Protein AF-A0A9D9UYF3-F1 (afdb_monomer)

Mean predicted aligned error: 7.92 Å

Structure (mmCIF, N/CA/C/O backbone):
data_AF-A0A9D9UYF3-F1
#
_entry.id   AF-A0A9D9UYF3-F1
#
loop_
_atom_site.group_PDB
_atom_site.id
_atom_site.type_symbol
_atom_site.label_atom_id
_atom_site.label_alt_id
_atom_site.label_comp_id
_atom_site.label_asym_id
_atom_site.label_entity_id
_atom_site.label_seq_id
_atom_site.pdbx_PDB_ins_code
_atom_site.Cartn_x
_atom_site.Cartn_y
_atom_site.Cartn_z
_atom_site.occupancy
_atom_site.B_iso_or_equiv
_atom_site.auth_seq_id
_atom_site.auth_comp_id
_atom_site.auth_asym_id
_atom_site.auth_atom_id
_atom_site.pdbx_PDB_model_num
ATOM 1 N N . MET A 1 1 ? 65.813 22.526 27.711 1.00 56.47 1 MET A N 1
ATOM 2 C CA . MET A 1 1 ? 64.380 22.127 27.656 1.00 56.47 1 MET A CA 1
ATOM 3 C C . MET A 1 1 ? 63.517 22.863 26.615 1.00 56.47 1 MET A C 1
ATOM 5 O O . MET A 1 1 ? 62.414 22.393 26.365 1.00 56.47 1 MET A O 1
ATOM 9 N N . LYS A 1 2 ? 63.973 23.942 25.949 1.00 53.22 2 LYS A N 1
ATOM 10 C CA . LYS A 1 2 ? 63.163 24.664 24.937 1.00 53.22 2 LYS A CA 1
ATOM 11 C C . LYS A 1 2 ? 63.004 23.948 23.576 1.00 53.22 2 LYS A C 1
ATOM 13 O O . LYS A 1 2 ? 61.992 24.153 22.925 1.00 53.22 2 LYS A O 1
ATOM 18 N N . ASN A 1 3 ? 63.906 23.036 23.191 1.00 55.75 3 ASN A N 1
ATOM 19 C CA . ASN A 1 3 ? 63.831 22.352 21.884 1.00 55.75 3 ASN A CA 1
ATOM 20 C C . ASN A 1 3 ? 62.817 21.198 21.789 1.00 55.75 3 ASN A C 1
ATOM 22 O O . ASN A 1 3 ? 62.358 20.891 20.694 1.00 55.75 3 ASN A O 1
ATOM 26 N N . LYS A 1 4 ? 62.410 20.571 22.904 1.00 62.31 4 LYS A N 1
ATOM 27 C CA . LYS A 1 4 ? 61.461 19.439 22.852 1.00 62.31 4 LYS A CA 1
ATOM 28 C C . LYS A 1 4 ? 60.025 19.875 22.528 1.00 62.31 4 LYS A C 1
ATOM 30 O O . LYS A 1 4 ? 59.309 19.129 21.874 1.00 62.31 4 LYS A O 1
ATOM 35 N N . LYS A 1 5 ? 59.614 21.088 22.925 1.00 64.56 5 LYS A N 1
ATOM 36 C CA . LYS A 1 5 ? 58.260 21.603 22.641 1.00 64.56 5 LYS A CA 1
ATOM 37 C C . LYS A 1 5 ? 58.040 21.893 21.151 1.00 64.56 5 LYS A C 1
ATOM 39 O O . LYS A 1 5 ? 56.961 21.614 20.644 1.00 64.56 5 LYS A O 1
ATOM 44 N N . ASN A 1 6 ? 59.070 22.360 20.445 1.00 68.06 6 ASN A N 1
ATOM 45 C CA . ASN A 1 6 ? 58.961 22.671 19.018 1.00 68.06 6 ASN A CA 1
ATOM 46 C C . ASN A 1 6 ? 58.854 21.407 18.153 1.00 68.06 6 ASN A C 1
ATOM 48 O O . ASN A 1 6 ? 58.121 21.409 17.173 1.00 68.06 6 ASN A O 1
ATOM 52 N N . ILE A 1 7 ? 59.514 20.312 18.551 1.00 77.06 7 ILE A N 1
ATOM 53 C CA . ILE A 1 7 ? 59.437 19.024 17.842 1.00 77.06 7 ILE A CA 1
ATOM 54 C C . ILE A 1 7 ? 58.042 18.399 17.988 1.00 77.06 7 ILE A C 1
ATOM 56 O O . ILE A 1 7 ? 57.478 17.924 17.009 1.00 77.06 7 ILE A O 1
ATOM 60 N N . VAL A 1 8 ? 57.449 18.453 19.186 1.00 76.12 8 VAL A N 1
ATOM 61 C CA . VAL A 1 8 ? 56.091 17.928 19.419 1.00 76.12 8 VAL A CA 1
ATOM 62 C C . VAL A 1 8 ? 55.047 18.711 18.617 1.00 76.12 8 VAL A C 1
ATOM 64 O O . VAL A 1 8 ? 54.161 18.107 18.019 1.00 76.12 8 VAL A O 1
ATOM 67 N N . LEU A 1 9 ? 55.180 20.038 18.538 1.00 74.69 9 LEU A N 1
ATOM 68 C CA . LEU A 1 9 ? 54.261 20.873 17.762 1.00 74.69 9 LEU A CA 1
ATOM 69 C C . LEU A 1 9 ? 54.351 20.580 16.253 1.00 74.69 9 LEU A C 1
ATOM 71 O O . LEU A 1 9 ? 53.325 20.514 15.581 1.00 74.69 9 LEU A O 1
ATOM 75 N N . LEU A 1 10 ? 55.560 20.334 15.736 1.00 75.75 10 LEU A N 1
ATOM 76 C CA . LEU A 1 10 ? 55.797 19.972 14.334 1.00 75.75 10 LEU A CA 1
ATOM 77 C C . LEU A 1 10 ? 55.204 18.604 13.971 1.00 75.75 10 LEU A C 1
ATOM 79 O O . LEU A 1 10 ? 54.622 18.457 12.899 1.00 75.75 10 LEU A O 1
ATOM 83 N N . ILE A 1 11 ? 55.295 17.624 14.875 1.00 79.00 11 ILE A N 1
ATOM 84 C CA . ILE A 1 11 ? 54.705 16.291 14.676 1.00 79.00 11 ILE A CA 1
ATOM 85 C C . ILE A 1 11 ? 53.174 16.372 14.662 1.00 79.00 11 ILE A C 1
ATOM 87 O O . ILE A 1 11 ? 52.541 15.788 13.786 1.00 79.00 11 ILE A O 1
ATOM 91 N N . ILE A 1 12 ? 52.571 17.140 15.576 1.00 76.00 12 ILE A N 1
ATOM 92 C CA . ILE A 1 12 ? 51.113 17.339 15.603 1.00 76.00 12 ILE A CA 1
ATOM 93 C C . ILE A 1 12 ? 50.640 18.031 14.318 1.00 76.00 12 ILE A C 1
ATOM 95 O O . ILE A 1 12 ? 49.652 17.608 13.719 1.00 76.00 12 ILE A O 1
ATOM 99 N N . PHE A 1 13 ? 51.370 19.045 13.845 1.00 73.06 13 PHE A N 1
ATOM 100 C CA . PHE A 1 13 ? 51.028 19.751 12.610 1.00 73.06 13 PHE A CA 1
ATOM 101 C C . PHE A 1 13 ? 51.149 18.847 11.372 1.00 73.06 13 PHE A C 1
ATOM 103 O O . PHE A 1 13 ? 50.273 18.860 10.509 1.00 73.06 13 PHE A O 1
ATOM 110 N N . ALA A 1 14 ? 52.180 17.996 11.313 1.00 77.00 14 ALA A N 1
ATOM 111 C CA . ALA A 1 14 ? 52.346 17.014 10.243 1.00 77.00 14 ALA A CA 1
ATOM 112 C C . ALA A 1 14 ? 51.223 15.961 10.236 1.00 77.00 14 ALA A C 1
ATOM 114 O O . ALA A 1 14 ? 50.707 15.629 9.170 1.00 77.00 14 ALA A O 1
ATOM 115 N N . ILE A 1 15 ? 50.785 15.484 11.408 1.00 73.38 15 ILE A N 1
ATOM 116 C CA . ILE A 1 15 ? 49.664 14.536 11.525 1.00 73.38 15 ILE A CA 1
ATOM 117 C C . ILE A 1 15 ? 48.352 15.184 11.058 1.00 73.38 15 ILE A C 1
ATOM 119 O O . ILE A 1 15 ? 47.608 14.564 10.301 1.00 73.38 15 ILE A O 1
ATOM 123 N N . ILE A 1 16 ? 48.086 16.441 11.429 1.00 67.94 16 ILE A N 1
ATOM 124 C CA . ILE A 1 16 ? 46.888 17.173 10.980 1.00 67.94 16 ILE A CA 1
ATOM 125 C C . ILE A 1 16 ? 46.893 17.357 9.456 1.00 67.94 16 ILE A C 1
ATOM 127 O O . ILE A 1 16 ? 45.866 17.140 8.816 1.00 67.94 16 ILE A O 1
ATOM 131 N N . ILE A 1 17 ? 48.042 17.684 8.856 1.00 68.56 17 ILE A N 1
ATOM 132 C CA . ILE A 1 17 ? 48.173 17.797 7.396 1.00 68.56 17 ILE A CA 1
ATOM 133 C C . ILE A 1 17 ? 47.941 16.441 6.718 1.00 68.56 17 ILE A C 1
ATOM 135 O O . ILE A 1 17 ? 47.223 16.379 5.724 1.00 68.56 17 ILE A O 1
ATOM 139 N N . ILE A 1 18 ? 48.468 15.343 7.269 1.00 70.50 18 ILE A N 1
ATOM 140 C CA . ILE A 1 18 ? 48.218 13.990 6.746 1.00 70.50 18 ILE A CA 1
ATOM 141 C C . ILE A 1 18 ? 46.722 13.647 6.823 1.00 70.50 18 ILE A C 1
ATOM 143 O O . ILE A 1 18 ? 46.165 13.174 5.835 1.00 70.50 18 ILE A O 1
ATOM 147 N N . PHE A 1 19 ? 46.035 13.958 7.927 1.00 57.97 19 PHE A N 1
ATOM 148 C CA . PHE A 1 19 ? 44.583 13.766 8.035 1.00 57.97 19 PHE A CA 1
ATOM 149 C C . PHE A 1 19 ? 43.788 14.663 7.074 1.00 57.97 19 PHE A C 1
ATOM 151 O O . PHE A 1 19 ? 42.783 14.212 6.527 1.00 57.97 19 PHE A O 1
ATOM 158 N N . MET A 1 20 ? 44.242 15.889 6.794 1.00 54.47 20 MET A N 1
ATOM 159 C CA . MET A 1 20 ? 43.610 16.759 5.793 1.00 54.47 20 MET A CA 1
ATOM 160 C C . MET A 1 20 ? 43.842 16.277 4.353 1.00 54.47 20 MET A C 1
ATOM 162 O O . MET A 1 20 ? 42.937 16.386 3.524 1.00 54.47 20 MET A O 1
ATOM 166 N N . ILE A 1 21 ? 45.011 15.702 4.053 1.00 56.22 21 ILE A N 1
ATOM 167 C CA . ILE A 1 21 ? 45.328 15.120 2.739 1.00 56.22 21 ILE A CA 1
ATOM 168 C C . ILE A 1 21 ? 44.562 13.804 2.530 1.00 56.22 21 ILE A C 1
ATOM 170 O O . ILE A 1 21 ? 44.020 13.578 1.448 1.00 56.22 21 ILE A O 1
ATOM 174 N N . ILE A 1 22 ? 44.444 12.964 3.564 1.00 55.19 22 ILE A N 1
ATOM 175 C CA . ILE A 1 22 ? 43.664 11.717 3.514 1.00 55.19 22 ILE A CA 1
ATOM 176 C C . ILE A 1 22 ? 42.156 12.021 3.466 1.00 55.19 22 ILE A C 1
ATOM 178 O O . ILE A 1 22 ? 41.440 11.404 2.681 1.00 55.19 22 ILE A O 1
ATOM 182 N N . GLY A 1 23 ? 41.679 13.025 4.211 1.00 43.31 23 GLY A N 1
ATOM 183 C CA . GLY A 1 23 ? 40.283 13.480 4.188 1.00 43.31 23 GLY A CA 1
ATOM 184 C C . GLY A 1 23 ? 39.871 14.232 2.914 1.00 43.31 23 GLY A C 1
ATOM 185 O O . GLY A 1 23 ? 38.680 14.334 2.629 1.00 43.31 23 GLY A O 1
ATOM 186 N N . SER A 1 24 ? 40.834 14.722 2.120 1.00 38.28 24 SER A N 1
ATOM 187 C CA . SER A 1 24 ? 40.582 15.426 0.849 1.00 38.28 24 SER A CA 1
ATOM 188 C C . SER A 1 24 ? 40.724 14.555 -0.398 1.00 38.28 24 SER A C 1
ATOM 190 O O . SER A 1 24 ? 40.463 15.040 -1.501 1.00 38.28 24 SER A O 1
ATOM 192 N N . ARG A 1 25 ? 41.027 13.255 -0.267 1.00 38.84 25 ARG A N 1
ATOM 193 C CA . ARG A 1 25 ? 40.722 12.292 -1.336 1.00 38.84 25 ARG A CA 1
ATOM 194 C C . ARG A 1 25 ? 39.211 12.050 -1.365 1.00 38.84 25 ARG A C 1
ATOM 196 O O . ARG A 1 25 ? 38.725 10.971 -1.045 1.00 38.84 25 ARG A O 1
ATOM 203 N N . LYS A 1 26 ? 38.458 13.062 -1.813 1.00 41.53 26 LYS A N 1
ATOM 204 C CA . LYS A 1 26 ? 37.214 12.803 -2.535 1.00 41.53 26 LYS A CA 1
ATOM 205 C C . LYS A 1 26 ? 37.602 11.858 -3.658 1.00 41.53 26 LYS A C 1
ATOM 207 O O . LYS A 1 26 ? 38.403 12.215 -4.520 1.00 41.53 26 LYS A O 1
ATOM 212 N N . SER A 1 27 ? 37.096 10.636 -3.594 1.00 39.81 27 SER A N 1
ATOM 213 C CA . SER A 1 27 ? 37.103 9.731 -4.724 1.00 39.81 27 SER A CA 1
ATOM 214 C C . SER A 1 27 ? 36.556 10.508 -5.919 1.00 39.81 27 SER A C 1
ATOM 216 O O . SER A 1 27 ? 35.353 10.751 -6.002 1.00 39.81 27 SER A O 1
ATOM 218 N N . ASN A 1 28 ? 37.433 10.879 -6.851 1.00 34.50 28 ASN A N 1
ATOM 219 C CA . ASN A 1 28 ? 37.070 11.191 -8.230 1.00 34.50 28 ASN A CA 1
ATOM 220 C C . ASN A 1 28 ? 36.632 9.891 -8.929 1.00 34.50 28 ASN A C 1
ATOM 222 O O . ASN A 1 28 ? 37.076 9.587 -10.029 1.00 34.50 28 ASN A O 1
ATOM 226 N N . GLY A 1 29 ? 35.796 9.092 -8.257 1.00 39.22 29 GLY A N 1
ATOM 227 C CA . GLY A 1 29 ? 34.951 8.141 -8.937 1.00 39.22 29 GLY A CA 1
ATOM 228 C C . GLY A 1 29 ? 34.039 9.013 -9.765 1.00 39.22 29 GLY A C 1
ATOM 229 O O . GLY A 1 29 ? 33.200 9.734 -9.218 1.00 39.22 29 GLY A O 1
ATOM 230 N N . GLU A 1 30 ? 34.297 9.043 -11.066 1.00 35.78 30 GLU A N 1
ATOM 231 C CA . GLU A 1 30 ? 33.325 9.493 -12.037 1.00 35.78 30 GLU A CA 1
ATOM 232 C C . GLU A 1 30 ? 31.974 8.961 -11.566 1.00 35.78 30 GLU A C 1
ATOM 234 O O . GLU A 1 30 ? 31.794 7.756 -11.391 1.00 35.78 30 GLU A O 1
ATOM 239 N N . ASN A 1 31 ? 31.043 9.867 -11.260 1.00 38.97 31 ASN A N 1
ATOM 240 C CA . ASN A 1 31 ? 29.647 9.511 -11.063 1.00 38.97 31 ASN A CA 1
ATOM 241 C C . ASN A 1 31 ? 29.123 9.066 -12.435 1.00 38.97 31 ASN A C 1
ATOM 243 O O . ASN A 1 31 ? 28.339 9.779 -13.068 1.00 38.97 31 ASN A O 1
ATOM 247 N N . VAL A 1 32 ? 29.600 7.918 -12.921 1.00 38.78 32 VAL A N 1
ATOM 248 C CA . VAL A 1 32 ? 28.988 7.173 -14.004 1.00 38.78 32 VAL A CA 1
ATOM 249 C C . VAL A 1 32 ? 27.643 6.784 -13.434 1.00 38.78 32 VAL A C 1
ATOM 251 O O . VAL A 1 32 ? 27.516 5.877 -12.617 1.00 38.78 32 VAL A O 1
ATOM 254 N N . LYS A 1 33 ? 26.639 7.599 -13.752 1.00 48.16 33 LYS A N 1
ATOM 255 C CA . LYS A 1 33 ? 25.266 7.333 -13.357 1.00 48.16 33 LYS A CA 1
ATOM 256 C C . LYS A 1 33 ? 24.905 6.026 -14.053 1.00 48.16 33 LYS A C 1
ATOM 258 O O . LYS A 1 33 ? 24.847 6.053 -15.283 1.00 48.16 33 LYS A O 1
ATOM 263 N N . PRO A 1 34 ? 24.678 4.921 -13.324 1.00 49.00 34 PRO A N 1
ATOM 264 C CA . PRO A 1 34 ? 24.298 3.683 -13.973 1.00 49.00 34 PRO A CA 1
ATOM 265 C C . PRO A 1 34 ? 23.031 3.945 -14.788 1.00 49.00 34 PRO A C 1
ATOM 267 O O . PRO A 1 34 ? 22.107 4.640 -14.338 1.00 49.00 34 PRO A O 1
ATOM 270 N N . GLU A 1 35 ? 23.016 3.448 -16.017 1.00 53.44 35 GLU A N 1
ATOM 271 C CA . GLU A 1 35 ? 21.821 3.438 -16.842 1.00 53.44 35 GLU A CA 1
ATOM 272 C C . GLU A 1 35 ? 20.839 2.455 -16.196 1.00 53.44 35 GLU A C 1
ATOM 274 O O . GLU A 1 35 ? 20.994 1.239 -16.260 1.00 53.44 35 GLU A O 1
ATOM 279 N N . VAL A 1 36 ? 19.881 2.991 -15.434 1.00 59.97 36 VAL A N 1
ATOM 280 C CA . VAL A 1 36 ? 18.881 2.176 -14.739 1.00 59.97 36 VAL A CA 1
ATOM 281 C C . VAL A 1 36 ? 17.733 1.929 -15.699 1.00 59.97 36 VAL A C 1
ATOM 283 O O . VAL A 1 36 ? 16.743 2.666 -15.702 1.00 59.97 36 VAL A O 1
ATOM 286 N N . ASP A 1 37 ? 17.865 0.880 -16.502 1.00 61.69 37 ASP A N 1
ATOM 287 C CA . ASP A 1 37 ? 16.730 0.358 -17.243 1.00 61.69 37 ASP A CA 1
ATOM 288 C C . ASP A 1 37 ? 15.688 -0.188 -16.261 1.00 61.69 37 ASP A C 1
ATOM 290 O O . ASP A 1 37 ? 15.962 -1.043 -15.406 1.00 61.69 37 ASP A O 1
ATOM 294 N N . ARG A 1 38 ? 14.471 0.355 -16.369 1.00 60.84 38 ARG A N 1
ATOM 295 C CA . ARG A 1 38 ? 13.301 -0.071 -15.584 1.00 60.84 38 ARG A CA 1
ATOM 296 C C . ARG A 1 38 ? 12.657 -1.339 -16.142 1.00 60.84 38 ARG A C 1
ATOM 298 O O . ARG A 1 38 ? 11.783 -1.905 -15.497 1.00 60.84 38 ARG A O 1
ATOM 305 N N . ILE A 1 39 ? 13.055 -1.777 -17.334 1.00 57.09 39 ILE A N 1
ATOM 306 C CA . ILE A 1 39 ? 12.472 -2.943 -17.994 1.00 57.09 39 ILE A CA 1
ATOM 307 C C . ILE A 1 39 ? 13.336 -4.161 -17.677 1.00 57.09 39 ILE A C 1
ATOM 309 O O . ILE A 1 39 ? 14.518 -4.211 -18.007 1.00 57.09 39 ILE A O 1
ATOM 313 N N . THR A 1 40 ? 12.743 -5.149 -17.013 1.00 61.19 40 THR A N 1
ATOM 314 C CA . THR A 1 40 ? 13.366 -6.456 -16.787 1.00 61.19 40 THR A CA 1
ATOM 315 C C . THR A 1 40 ? 12.985 -7.435 -17.877 1.00 61.19 40 THR A C 1
ATOM 317 O O . THR A 1 40 ? 11.919 -7.346 -18.474 1.00 61.19 40 THR A O 1
ATOM 320 N N . VAL A 1 41 ? 13.845 -8.424 -18.101 1.00 61.59 41 VAL A N 1
ATOM 321 C CA . VAL A 1 41 ? 13.657 -9.459 -19.128 1.00 61.59 41 VAL A CA 1
ATOM 322 C C . VAL A 1 41 ? 12.449 -10.369 -18.824 1.00 61.59 41 VAL A C 1
ATOM 324 O O . VAL A 1 41 ? 11.861 -10.925 -19.745 1.00 61.59 41 VAL A O 1
ATOM 327 N N . HIS A 1 42 ? 12.019 -10.460 -17.557 1.00 70.56 42 HIS A N 1
ATOM 328 C CA . HIS A 1 42 ? 11.025 -11.437 -17.085 1.00 70.56 42 HIS A CA 1
ATOM 329 C C . HIS A 1 42 ? 9.661 -10.858 -16.682 1.00 70.56 42 HIS A C 1
ATOM 331 O O . HIS A 1 42 ? 8.796 -11.609 -16.249 1.00 70.56 42 HIS A O 1
ATOM 337 N N . TYR A 1 43 ? 9.408 -9.551 -16.832 1.00 78.12 43 TYR A N 1
ATOM 338 C CA . TYR A 1 43 ? 8.168 -8.939 -16.311 1.00 78.12 43 TYR A CA 1
ATOM 339 C C . TYR A 1 43 ? 6.871 -9.581 -16.847 1.00 78.12 43 TYR A C 1
ATOM 341 O O . TYR A 1 43 ? 5.854 -9.565 -16.159 1.00 78.12 43 TYR A O 1
ATOM 349 N N . LYS A 1 44 ? 6.901 -10.173 -18.050 1.00 84.81 44 LYS A N 1
ATOM 350 C CA . LYS A 1 44 ? 5.754 -10.874 -18.651 1.00 84.81 44 LYS A CA 1
ATOM 351 C C . LYS A 1 44 ? 5.301 -12.081 -17.833 1.00 84.81 44 LYS A C 1
ATOM 353 O O . LYS A 1 44 ? 4.098 -12.287 -17.708 1.00 84.81 44 LYS A O 1
ATOM 358 N N . ASP A 1 45 ? 6.238 -12.820 -17.245 1.00 88.00 45 ASP A N 1
ATOM 359 C CA . ASP A 1 45 ? 5.922 -13.979 -16.407 1.00 88.00 45 ASP A CA 1
ATOM 360 C C . ASP A 1 45 ? 5.146 -13.519 -15.166 1.00 88.00 45 ASP A C 1
ATOM 362 O O . ASP A 1 45 ? 4.108 -14.081 -14.827 1.00 88.00 45 ASP A O 1
ATOM 366 N N . TYR A 1 46 ? 5.571 -12.403 -14.569 1.00 89.50 46 TYR A N 1
ATOM 367 C CA . TYR A 1 46 ? 4.904 -11.800 -13.416 1.00 89.50 46 TYR A CA 1
ATOM 368 C C . TYR A 1 46 ? 3.557 -11.156 -13.761 1.00 89.50 46 TYR A C 1
ATOM 370 O O . TYR A 1 46 ? 2.653 -11.161 -12.931 1.00 89.50 46 TYR A O 1
ATOM 378 N N . ILE A 1 47 ? 3.353 -10.607 -14.963 1.00 89.62 47 ILE A N 1
ATOM 379 C CA . ILE A 1 47 ? 2.024 -10.090 -15.352 1.00 89.62 47 ILE A CA 1
ATOM 380 C C . ILE A 1 47 ? 0.964 -11.190 -15.224 1.00 89.62 47 ILE A C 1
ATOM 382 O O . ILE A 1 47 ? -0.104 -10.944 -14.665 1.00 89.62 47 ILE A O 1
ATOM 386 N N . ASN A 1 48 ? 1.288 -12.401 -15.678 1.00 91.12 48 ASN A N 1
ATOM 387 C CA . ASN A 1 48 ? 0.368 -13.538 -15.687 1.00 91.12 48 ASN A CA 1
ATOM 388 C C . ASN A 1 48 ? 0.087 -14.114 -14.287 1.00 91.12 48 ASN A C 1
ATOM 390 O O . ASN A 1 48 ? -0.803 -14.944 -14.143 1.00 91.12 48 ASN A O 1
ATOM 394 N N . MET A 1 49 ? 0.819 -13.674 -13.257 1.00 93.94 49 MET A N 1
ATOM 395 C CA . MET A 1 49 ? 0.619 -14.091 -11.862 1.00 93.94 49 MET A CA 1
ATOM 396 C C . MET A 1 49 ? -0.406 -13.235 -11.108 1.00 93.94 49 MET A C 1
ATOM 398 O O . MET A 1 49 ? -0.690 -13.527 -9.941 1.00 93.94 49 MET A O 1
ATOM 402 N N . LYS A 1 50 ? -0.939 -12.175 -11.741 1.00 96.44 50 LYS A N 1
ATOM 403 C CA . LYS A 1 50 ? -1.965 -11.322 -11.135 1.00 96.44 50 LYS A CA 1
ATOM 404 C C . LYS A 1 50 ? -3.168 -12.185 -10.726 1.00 96.44 50 LYS A C 1
ATOM 406 O O . LYS A 1 50 ? -3.752 -12.844 -11.589 1.00 96.44 50 LYS A O 1
ATOM 411 N N . PRO A 1 51 ? -3.580 -12.156 -9.451 1.00 97.06 51 PRO A N 1
ATOM 412 C CA . PRO A 1 51 ? -4.748 -12.899 -9.015 1.00 97.06 51 PRO A CA 1
ATOM 413 C C . PRO A 1 51 ? -6.038 -12.245 -9.523 1.00 97.06 51 PRO A C 1
ATOM 415 O O . PRO A 1 51 ? -6.103 -11.033 -9.748 1.00 97.06 51 PRO A O 1
ATOM 418 N N . THR A 1 52 ? -7.082 -13.054 -9.678 1.00 96.81 52 THR A N 1
ATOM 419 C CA . THR A 1 52 ? -8.440 -12.550 -9.907 1.00 96.81 52 THR A CA 1
ATOM 420 C C . THR A 1 52 ? -9.138 -12.490 -8.561 1.00 96.81 52 THR A C 1
ATOM 422 O O . THR A 1 52 ? -9.482 -13.528 -8.010 1.00 96.81 52 THR A O 1
ATOM 425 N N . LEU A 1 53 ? -9.302 -11.281 -8.032 1.00 97.31 53 LEU A N 1
ATOM 426 C CA . LEU A 1 53 ? -9.949 -11.027 -6.749 1.00 97.31 53 LEU A CA 1
ATOM 427 C C . LEU A 1 53 ? -11.115 -10.064 -6.953 1.00 97.31 53 LEU A C 1
ATOM 429 O O . LEU A 1 53 ? -11.073 -9.191 -7.824 1.00 97.31 53 LEU A O 1
ATOM 433 N N . SER A 1 54 ? -12.148 -10.226 -6.141 1.00 94.31 54 SER A N 1
ATOM 434 C CA . SER A 1 54 ? -13.324 -9.363 -6.124 1.00 94.31 54 SER A CA 1
ATOM 435 C C . SER A 1 54 ? -13.716 -9.052 -4.691 1.00 94.31 54 SER A C 1
ATOM 437 O O . SER A 1 54 ? -13.396 -9.810 -3.781 1.00 94.31 54 SER A O 1
ATOM 439 N N . TYR A 1 55 ? -14.462 -7.966 -4.502 1.00 97.44 55 TYR A N 1
ATOM 440 C CA . TYR A 1 55 ? -15.070 -7.702 -3.207 1.00 97.44 55 TYR A CA 1
ATOM 441 C C . TYR A 1 55 ? -16.235 -8.663 -2.947 1.00 97.44 55 TYR A C 1
ATOM 443 O O . TYR A 1 55 ? -17.113 -8.821 -3.799 1.00 97.44 55 TYR A O 1
ATOM 451 N N . SER A 1 56 ? -16.265 -9.246 -1.755 1.00 97.00 56 SER A N 1
ATOM 452 C CA . SER A 1 56 ? -17.393 -9.992 -1.201 1.00 97.00 56 SER A CA 1
ATOM 453 C C . SER A 1 56 ? -17.530 -9.652 0.285 1.00 97.00 56 SER A C 1
ATOM 455 O O . SER A 1 56 ? -16.533 -9.414 0.952 1.00 97.00 56 SER A O 1
ATOM 457 N N . ASN A 1 57 ? -18.752 -9.560 0.809 1.00 96.94 57 ASN A N 1
ATOM 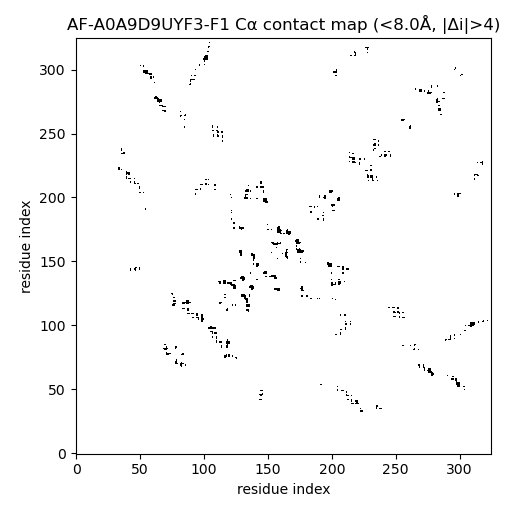458 C CA . ASN A 1 57 ? -18.965 -9.213 2.217 1.00 96.94 57 ASN A CA 1
ATOM 459 C C . ASN A 1 57 ? -18.852 -10.476 3.086 1.00 96.94 57 ASN A C 1
ATOM 461 O O . ASN A 1 57 ? -19.854 -11.151 3.315 1.00 96.94 57 ASN A O 1
ATOM 465 N N . VAL A 1 58 ? -17.630 -10.818 3.494 1.00 97.62 58 VAL A N 1
ATOM 466 C CA . VAL A 1 58 ? -17.309 -11.934 4.403 1.00 97.62 58 VAL A CA 1
ATOM 467 C C . VAL A 1 58 ? -17.438 -11.491 5.863 1.00 97.62 58 VAL A C 1
ATOM 469 O O . VAL A 1 58 ? -18.011 -12.203 6.681 1.00 97.62 58 VAL A O 1
ATOM 472 N N . TYR A 1 59 ? -16.935 -10.297 6.164 1.00 97.25 59 TYR A N 1
ATOM 473 C CA . TYR A 1 59 ? -17.028 -9.607 7.443 1.00 97.25 59 TYR A CA 1
ATOM 474 C C . TYR A 1 59 ? -17.862 -8.347 7.267 1.00 97.25 59 TYR A C 1
ATOM 476 O O . TYR A 1 59 ? -17.658 -7.605 6.306 1.00 97.25 59 TYR A O 1
ATOM 484 N N . ASP A 1 60 ? -18.751 -8.070 8.213 1.00 96.56 60 ASP A N 1
ATOM 485 C CA . ASP A 1 60 ? -19.507 -6.824 8.202 1.00 96.56 60 ASP A CA 1
ATOM 486 C C . ASP A 1 60 ? -18.588 -5.606 8.356 1.00 96.56 60 ASP A C 1
ATOM 488 O O . ASP A 1 60 ? -17.480 -5.684 8.898 1.00 96.56 60 ASP A O 1
ATOM 492 N N . GLU A 1 61 ? -19.039 -4.469 7.831 1.00 94.50 61 GLU A N 1
ATOM 493 C CA . GLU A 1 61 ? -18.325 -3.206 7.988 1.00 94.50 61 GLU A CA 1
ATOM 494 C C . GLU A 1 61 ? -18.347 -2.802 9.465 1.00 94.50 61 GLU A C 1
ATOM 496 O O . GLU A 1 61 ? -19.426 -2.754 10.059 1.00 94.50 61 GLU A O 1
ATOM 501 N N . PRO A 1 62 ? -17.192 -2.491 10.065 1.00 96.19 62 PRO A N 1
ATOM 502 C CA . PRO A 1 62 ? -17.145 -2.161 11.473 1.00 96.19 62 PRO A CA 1
ATOM 503 C C . PRO A 1 62 ? -17.752 -0.793 11.755 1.00 96.19 62 PRO A C 1
ATOM 505 O O . PRO A 1 62 ? -17.503 0.187 11.043 1.00 96.19 62 PRO A O 1
ATOM 508 N N . GLU A 1 63 ? -18.490 -0.718 12.853 1.00 97.44 63 GLU A N 1
ATOM 509 C CA . GLU A 1 63 ? -18.986 0.529 13.415 1.00 97.44 63 GLU A CA 1
ATOM 510 C C . GLU A 1 63 ? -18.025 0.990 14.509 1.00 97.44 63 GLU A C 1
ATOM 512 O O . GLU A 1 63 ? -17.731 0.255 15.450 1.00 97.44 63 GLU A O 1
ATOM 517 N N . PHE A 1 64 ? -17.510 2.211 14.367 1.00 97.62 64 PHE A N 1
ATOM 518 C CA . PHE A 1 64 ? -16.585 2.814 15.320 1.00 97.62 64 PHE A CA 1
ATOM 519 C C . PHE A 1 64 ? -17.215 4.056 15.943 1.00 97.62 64 PHE A C 1
ATOM 521 O O . PHE A 1 64 ? -17.400 5.058 15.245 1.00 97.62 64 PHE A O 1
ATOM 528 N N . ASP A 1 65 ? -17.427 4.040 17.258 1.00 98.19 65 ASP A N 1
ATOM 529 C CA . ASP A 1 65 ? -17.798 5.237 18.011 1.00 98.19 65 ASP A CA 1
ATOM 530 C C . ASP A 1 65 ? -16.613 5.758 18.825 1.00 98.19 65 ASP A C 1
ATOM 532 O O . ASP A 1 65 ? -15.806 5.009 19.375 1.00 98.19 65 ASP A O 1
ATOM 536 N N . ASN A 1 66 ? -16.506 7.087 18.906 1.00 97.69 66 ASN A N 1
ATOM 537 C CA . ASN A 1 66 ? -15.442 7.810 19.616 1.00 97.69 66 ASN A CA 1
ATOM 538 C C . ASN A 1 66 ? -14.010 7.557 19.107 1.00 97.69 66 ASN A C 1
ATOM 540 O O . ASN A 1 66 ? -13.050 7.967 19.763 1.00 97.69 66 ASN A O 1
ATOM 544 N N . LEU A 1 67 ? -13.846 6.955 17.926 1.00 97.75 67 LEU A N 1
ATOM 545 C CA . LEU A 1 67 ? -12.534 6.742 17.325 1.00 97.75 67 LEU A CA 1
ATOM 546 C C . LEU A 1 67 ? -11.848 8.069 16.968 1.00 97.75 67 LEU A C 1
ATOM 548 O O . LEU A 1 67 ? -12.313 8.871 16.155 1.00 97.75 67 LEU A O 1
ATOM 552 N N . LYS A 1 68 ? -10.653 8.250 17.517 1.00 97.50 68 LYS A N 1
ATOM 553 C CA . LYS A 1 68 ? -9.723 9.343 17.275 1.00 97.50 68 LYS A CA 1
ATOM 554 C C . LYS A 1 68 ? -8.388 8.790 16.796 1.00 97.50 68 LYS A C 1
ATOM 556 O O . LYS A 1 68 ? -7.536 8.351 17.568 1.00 97.50 68 LYS A O 1
ATOM 561 N N . MET A 1 69 ? -8.159 8.904 15.494 1.00 96.06 69 MET A N 1
ATOM 562 C CA . MET A 1 69 ? -6.874 8.542 14.904 1.00 96.06 69 MET A CA 1
ATOM 563 C C . MET A 1 69 ? -5.746 9.449 15.412 1.00 96.06 69 MET A C 1
ATOM 565 O O . MET A 1 69 ? -5.847 10.678 15.350 1.00 96.06 69 MET A O 1
ATOM 569 N N . ILE A 1 70 ? -4.639 8.848 15.854 1.00 95.75 70 ILE A N 1
ATOM 570 C CA . ILE A 1 70 ? -3.406 9.582 16.163 1.00 95.75 70 ILE A CA 1
ATOM 571 C C . ILE A 1 70 ? -2.684 10.005 14.874 1.00 95.75 70 ILE A C 1
ATOM 573 O O . ILE A 1 70 ? -2.684 9.294 13.866 1.00 95.75 70 ILE A O 1
ATOM 577 N N . GLY A 1 71 ? -2.062 11.186 14.912 1.00 93.62 71 GLY A N 1
ATOM 578 C CA . GLY A 1 71 ? -1.440 11.821 13.747 1.00 93.62 71 GLY A CA 1
ATOM 579 C C . GLY A 1 71 ? -2.461 12.508 12.833 1.00 93.62 71 GLY A C 1
ATOM 580 O O . GLY A 1 71 ? -3.427 11.903 12.360 1.00 9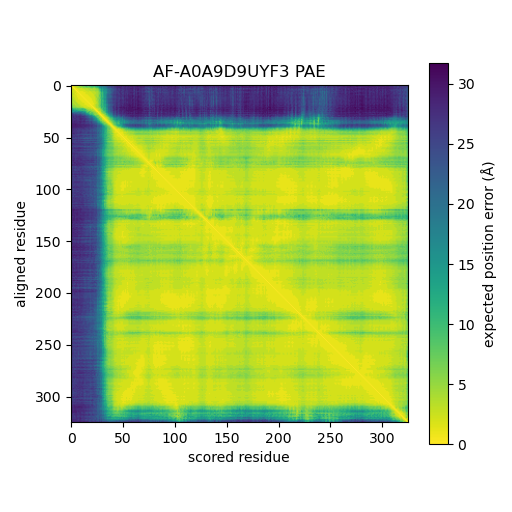3.62 71 GLY A O 1
ATOM 581 N N . SER A 1 72 ? -2.241 13.794 12.562 1.00 92.62 72 SER A N 1
ATOM 582 C CA . SER A 1 72 ? -3.069 14.556 11.626 1.00 92.62 72 SER A CA 1
ATOM 583 C C . SER A 1 72 ? -2.731 14.191 10.180 1.00 92.62 72 SER A C 1
ATOM 585 O O . SER A 1 72 ? -1.570 13.962 9.839 1.00 92.62 72 SER A O 1
ATOM 587 N N . VAL A 1 73 ? -3.754 14.144 9.324 1.00 92.06 73 VAL A N 1
ATOM 588 C CA . VAL A 1 73 ? -3.593 13.942 7.878 1.00 92.06 73 VAL A CA 1
ATOM 589 C C . VAL A 1 73 ? -3.490 15.309 7.208 1.00 92.06 73 VAL A C 1
ATOM 591 O O . VAL A 1 73 ? -4.405 16.125 7.294 1.00 92.06 73 VAL A O 1
ATOM 594 N N . GLY A 1 74 ? -2.362 15.565 6.557 1.00 88.25 74 GLY A N 1
ATOM 595 C CA . GLY A 1 74 ? -2.143 16.705 5.679 1.00 88.25 74 GLY A CA 1
ATOM 596 C C . GLY A 1 74 ? -2.173 16.310 4.204 1.00 88.25 74 GLY A C 1
ATOM 597 O O . GLY A 1 74 ? -2.454 15.175 3.826 1.00 88.25 74 GLY A O 1
ATOM 598 N N . LYS A 1 75 ? -1.811 17.266 3.344 1.00 84.19 75 LYS A N 1
ATOM 599 C CA . LYS A 1 75 ? -1.740 17.072 1.885 1.00 84.19 75 LYS A CA 1
ATOM 600 C C . LYS A 1 75 ? -0.797 15.933 1.463 1.00 84.19 75 LYS A C 1
ATOM 602 O O . LYS A 1 75 ? -1.009 15.335 0.414 1.00 84.19 75 LYS A O 1
ATOM 607 N N . TYR A 1 76 ? 0.248 15.681 2.247 1.00 85.88 76 TYR A N 1
ATOM 608 C CA . TYR A 1 76 ? 1.312 14.721 1.937 1.00 85.88 76 TYR A CA 1
ATOM 609 C C . TYR A 1 76 ? 1.269 13.474 2.830 1.00 85.88 76 TYR A C 1
ATOM 611 O O . TYR A 1 76 ? 2.283 12.805 2.973 1.00 85.88 76 TYR A O 1
ATOM 619 N N . GLY A 1 77 ? 0.124 13.185 3.454 1.00 90.25 77 GLY A N 1
ATOM 620 C CA . GLY A 1 77 ? -0.033 12.046 4.356 1.00 90.25 77 GLY A CA 1
ATOM 621 C C . GLY A 1 77 ? -0.033 12.457 5.824 1.00 90.25 77 GLY A C 1
ATOM 622 O O . GLY A 1 77 ? -0.567 13.506 6.179 1.00 90.25 77 GLY A O 1
ATOM 623 N N . VAL A 1 78 ? 0.499 11.609 6.696 1.00 93.44 78 VAL A N 1
ATOM 624 C CA . VAL A 1 78 ? 0.289 11.678 8.150 1.00 93.44 78 VAL A CA 1
ATOM 625 C C . VAL A 1 78 ? 1.520 12.239 8.848 1.00 93.44 78 VAL A C 1
ATOM 627 O O . VAL A 1 78 ? 2.649 11.827 8.578 1.00 93.44 78 VAL A O 1
ATOM 630 N N . TYR A 1 79 ? 1.314 13.159 9.788 1.00 92.38 79 TYR A N 1
ATOM 631 C CA . TYR A 1 79 ? 2.399 13.699 10.605 1.00 92.38 79 TYR A CA 1
ATOM 632 C C . TYR A 1 79 ? 2.742 12.776 11.784 1.00 92.38 79 TYR A C 1
ATOM 634 O O . TYR A 1 79 ? 1.861 12.365 12.537 1.00 92.38 79 TYR A O 1
ATOM 642 N N . GLY A 1 80 ? 4.044 12.535 11.981 1.00 96.19 80 GLY A N 1
ATOM 643 C CA . GLY A 1 80 ? 4.602 11.787 13.115 1.00 96.19 80 GLY A CA 1
ATOM 644 C C . GLY A 1 80 ? 4.583 10.266 12.935 1.00 96.19 80 GLY A C 1
ATOM 645 O O . GLY A 1 80 ? 3.579 9.691 12.527 1.00 96.19 80 GLY A O 1
ATOM 646 N N . ASP A 1 81 ? 5.690 9.604 13.281 1.00 97.88 81 ASP A N 1
ATOM 647 C CA . ASP A 1 81 ? 5.891 8.176 12.997 1.00 97.88 81 ASP A CA 1
ATOM 648 C C . ASP A 1 81 ? 4.842 7.260 13.649 1.00 97.88 81 ASP A C 1
ATOM 650 O O . ASP A 1 81 ? 4.452 6.276 13.031 1.00 97.88 81 ASP A O 1
ATOM 654 N N . LEU A 1 82 ? 4.321 7.601 14.837 1.00 98.38 82 LEU A N 1
ATOM 655 C CA . LEU A 1 82 ? 3.297 6.787 15.510 1.00 98.38 82 LEU A CA 1
ATOM 656 C C . LEU A 1 82 ? 1.996 6.698 14.697 1.00 98.38 82 LEU A C 1
ATOM 658 O O . LEU A 1 82 ? 1.445 5.617 14.516 1.00 98.38 82 LEU A O 1
ATOM 662 N N . GLY A 1 83 ? 1.523 7.829 14.159 1.00 97.88 83 GLY A N 1
ATOM 663 C CA . GLY A 1 83 ? 0.309 7.862 13.340 1.00 97.88 83 GLY A CA 1
ATOM 664 C C . GLY A 1 83 ? 0.498 7.176 11.989 1.00 97.88 83 GLY A C 1
ATOM 665 O O . GLY A 1 83 ? -0.411 6.495 11.511 1.00 97.88 83 GLY A O 1
ATOM 666 N N . LYS A 1 84 ? 1.691 7.316 11.393 1.00 98.06 84 LYS A N 1
ATOM 667 C CA . LYS A 1 84 ? 2.059 6.594 10.168 1.00 98.06 84 LYS A CA 1
ATOM 668 C C . LYS A 1 84 ? 2.056 5.080 10.402 1.00 98.06 84 LYS A C 1
ATOM 670 O O . LYS A 1 84 ? 1.472 4.352 9.604 1.00 98.06 84 LYS A O 1
ATOM 675 N N . ALA A 1 85 ? 2.670 4.625 11.495 1.00 98.50 85 ALA A N 1
ATOM 676 C CA . ALA A 1 85 ? 2.763 3.212 11.843 1.00 98.50 85 ALA A CA 1
ATOM 677 C C . ALA A 1 85 ? 1.379 2.606 12.104 1.00 98.50 85 ALA A C 1
ATOM 679 O O . ALA A 1 85 ? 1.023 1.657 11.417 1.00 98.50 85 ALA A O 1
ATOM 680 N N . LEU A 1 86 ? 0.554 3.219 12.968 1.00 98.38 86 LEU A N 1
ATOM 681 C CA . LEU A 1 86 ? -0.825 2.774 13.241 1.00 98.38 86 LEU A CA 1
ATOM 682 C C . LEU A 1 86 ? -1.628 2.540 11.955 1.00 98.38 86 LEU A C 1
ATOM 684 O O . LEU A 1 86 ? -2.272 1.510 11.778 1.00 98.38 86 LEU A O 1
ATOM 688 N N . ARG A 1 87 ? -1.624 3.524 11.050 1.00 98.06 87 ARG A N 1
ATOM 689 C CA . ARG A 1 87 ? -2.435 3.469 9.825 1.00 98.06 87 ARG A CA 1
ATOM 690 C C . ARG A 1 87 ? -1.939 2.420 8.849 1.00 98.06 87 ARG A C 1
ATOM 692 O O . ARG A 1 87 ? -2.761 1.822 8.157 1.00 98.06 87 ARG A O 1
ATOM 699 N N . THR A 1 88 ? -0.624 2.246 8.795 1.00 98.38 88 THR A N 1
ATOM 700 C CA . THR A 1 88 ? 0.043 1.284 7.922 1.00 98.38 88 THR A CA 1
ATOM 701 C C . THR A 1 88 ? -0.151 -0.143 8.432 1.00 98.38 88 THR A C 1
ATOM 703 O O . THR A 1 88 ? -0.436 -1.024 7.630 1.00 98.38 88 THR A O 1
ATOM 706 N N . TRP A 1 89 ? -0.103 -0.357 9.751 1.00 98.56 89 TRP A N 1
ATOM 707 C CA . TRP A 1 89 ? -0.226 -1.671 10.397 1.00 98.56 89 TRP A CA 1
ATOM 708 C C . TRP A 1 89 ? -1.543 -2.404 10.088 1.00 98.56 89 TRP A C 1
ATOM 710 O O . TRP A 1 89 ? -1.596 -3.629 10.081 1.00 98.56 89 TRP A O 1
ATOM 720 N N . ARG A 1 90 ? -2.598 -1.667 9.714 1.00 98.19 90 ARG A N 1
ATOM 721 C CA . ARG A 1 90 ? -3.860 -2.233 9.199 1.00 98.19 90 ARG A CA 1
ATOM 722 C C . ARG A 1 90 ? -3.707 -3.110 7.953 1.00 98.19 90 ARG A C 1
ATOM 724 O O . ARG A 1 90 ? -4.630 -3.839 7.622 1.00 98.19 90 ARG A O 1
ATOM 731 N N . PHE A 1 91 ? -2.596 -2.980 7.231 1.00 98.62 91 PHE A N 1
ATOM 732 C CA . PHE A 1 91 ? -2.319 -3.731 6.007 1.00 98.62 91 PHE A CA 1
ATOM 733 C C . PHE A 1 91 ? -1.275 -4.829 6.210 1.00 98.62 91 PHE A C 1
ATOM 735 O O . PHE A 1 91 ? -0.878 -5.438 5.220 1.00 98.62 91 PHE A O 1
ATOM 742 N N . GLU A 1 92 ? -0.821 -5.065 7.448 1.00 98.69 92 GLU A N 1
ATOM 743 C CA . GLU A 1 92 ? 0.246 -6.026 7.740 1.00 98.69 92 GLU A CA 1
ATOM 744 C C . GLU A 1 92 ? -0.116 -7.431 7.244 1.00 98.69 92 GLU A C 1
ATOM 746 O O . GLU A 1 92 ? 0.662 -8.007 6.492 1.00 98.69 92 GLU A O 1
ATOM 751 N N . ASN A 1 93 ? -1.334 -7.916 7.498 1.00 98.69 93 ASN A N 1
ATOM 752 C CA . ASN A 1 93 ? -1.773 -9.232 7.027 1.00 98.69 93 ASN A CA 1
ATOM 753 C C . ASN A 1 93 ? -1.706 -9.386 5.493 1.00 98.69 93 ASN A C 1
ATOM 75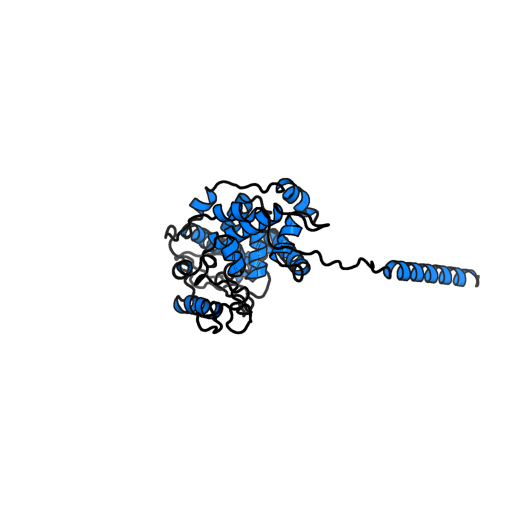5 O O . ASN A 1 93 ? -1.269 -10.420 4.983 1.00 98.69 93 ASN A O 1
ATOM 759 N N . ILE A 1 94 ? -2.079 -8.346 4.737 1.00 98.81 94 ILE A N 1
ATOM 760 C CA . ILE A 1 94 ? -1.967 -8.341 3.272 1.00 98.81 94 ILE A CA 1
ATOM 761 C C . ILE A 1 94 ? -0.496 -8.300 2.852 1.00 98.81 94 ILE A C 1
ATOM 763 O O . ILE A 1 94 ? -0.093 -9.050 1.961 1.00 98.81 94 ILE A O 1
ATOM 767 N N . THR A 1 95 ? 0.310 -7.414 3.447 1.00 98.75 95 THR A N 1
ATOM 768 C CA . THR A 1 95 ? 1.726 -7.291 3.076 1.00 98.75 95 THR A CA 1
ATOM 769 C C . THR A 1 95 ? 2.496 -8.556 3.400 1.00 98.75 95 THR A C 1
ATOM 771 O O . THR A 1 95 ? 3.253 -8.998 2.549 1.00 98.75 95 THR A O 1
ATOM 774 N N . SER A 1 96 ? 2.243 -9.185 4.545 1.00 98.69 96 SER A N 1
ATOM 775 C CA . SER A 1 96 ? 2.892 -10.425 4.968 1.00 98.69 96 SER A CA 1
ATOM 776 C C . SER A 1 96 ? 2.530 -11.583 4.044 1.00 98.69 96 SER A C 1
ATOM 778 O O . SER A 1 96 ? 3.419 -12.310 3.606 1.00 98.69 96 SER A O 1
ATOM 780 N N . ALA A 1 97 ? 1.264 -11.699 3.626 1.00 98.69 97 ALA A N 1
ATOM 781 C CA . ALA A 1 97 ? 0.864 -12.681 2.617 1.00 98.69 97 ALA A CA 1
ATOM 782 C C . ALA A 1 97 ? 1.561 -12.448 1.261 1.00 98.69 97 ALA A C 1
ATOM 784 O O . ALA A 1 97 ? 1.974 -13.391 0.585 1.00 98.69 97 ALA A O 1
ATOM 785 N N . VAL A 1 98 ? 1.711 -11.189 0.836 1.00 98.56 98 VAL A N 1
ATOM 786 C CA . VAL A 1 98 ? 2.395 -10.844 -0.423 1.00 98.56 98 VAL A CA 1
ATOM 787 C C . VAL A 1 98 ? 3.904 -11.081 -0.321 1.00 98.56 98 VAL A C 1
ATOM 789 O O . VAL A 1 98 ? 4.501 -11.622 -1.252 1.00 98.56 98 VAL A O 1
ATOM 792 N N . GLU A 1 99 ? 4.524 -10.687 0.786 1.00 97.75 99 GLU A N 1
ATOM 793 C CA . GLU A 1 99 ? 5.951 -10.861 1.044 1.00 97.75 99 GLU A CA 1
ATOM 794 C C . GLU A 1 99 ? 6.318 -12.343 1.110 1.00 97.75 99 GLU A C 1
ATOM 796 O O . GLU A 1 99 ? 7.259 -12.754 0.433 1.00 97.75 99 GLU A O 1
ATOM 801 N N . ASP A 1 100 ? 5.524 -13.162 1.804 1.00 96.00 100 ASP A N 1
ATOM 802 C CA . ASP A 1 100 ? 5.688 -14.618 1.831 1.00 96.00 100 ASP A CA 1
ATOM 803 C C . ASP A 1 100 ? 5.526 -15.232 0.433 1.00 96.00 100 ASP A C 1
ATOM 805 O O . ASP A 1 100 ? 6.372 -16.012 -0.017 1.00 96.00 100 ASP A O 1
ATOM 809 N N . ARG A 1 101 ? 4.491 -14.823 -0.315 1.00 96.00 101 ARG A N 1
ATOM 810 C CA . ARG A 1 101 ? 4.253 -15.336 -1.671 1.00 96.00 101 ARG A CA 1
ATOM 811 C C . ARG A 1 101 ? 5.420 -15.067 -2.617 1.00 96.00 101 ARG A C 1
ATOM 813 O O . ARG A 1 101 ? 5.665 -15.901 -3.480 1.00 96.00 101 ARG A O 1
ATOM 820 N N . TYR A 1 102 ? 6.124 -13.944 -2.486 1.00 94.25 102 TYR A N 1
ATOM 821 C CA . TYR A 1 102 ? 7.229 -13.566 -3.380 1.00 94.25 102 TYR A CA 1
ATOM 822 C C . TYR A 1 102 ? 8.623 -13.696 -2.747 1.00 94.25 102 TYR A C 1
ATOM 824 O O . TYR A 1 102 ? 9.605 -13.230 -3.333 1.00 94.25 102 TYR A O 1
ATOM 832 N N . ASN A 1 103 ? 8.714 -14.327 -1.572 1.00 92.62 103 ASN A N 1
ATOM 833 C CA . ASN A 1 103 ? 9.934 -14.480 -0.781 1.00 92.62 103 ASN A CA 1
ATOM 834 C C . ASN A 1 103 ? 10.700 -13.160 -0.589 1.00 92.62 103 ASN A C 1
ATOM 836 O O . ASN A 1 103 ? 11.899 -13.047 -0.873 1.00 92.62 103 ASN A O 1
ATOM 840 N N . LEU A 1 104 ? 9.963 -12.132 -0.178 1.00 93.88 104 LEU A N 1
ATOM 841 C CA . LEU A 1 104 ? 10.485 -10.809 0.123 1.00 93.88 104 LEU A CA 1
ATOM 842 C C . LEU A 1 104 ? 10.760 -10.683 1.625 1.00 93.88 104 LEU A C 1
ATOM 844 O O . LEU A 1 104 ? 10.132 -11.363 2.433 1.00 93.88 104 LEU A O 1
ATOM 848 N N . PRO A 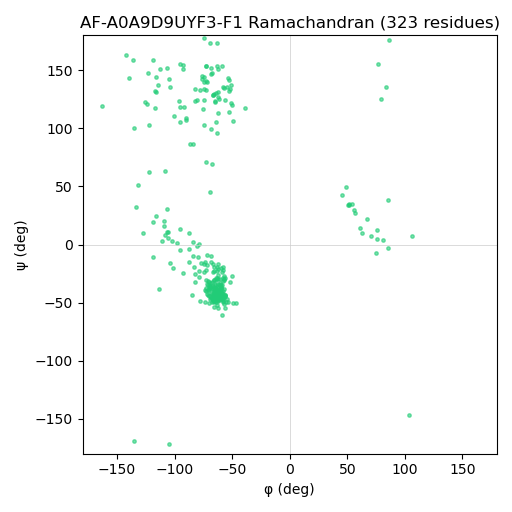1 105 ? 11.675 -9.786 2.016 1.00 94.19 105 PRO A N 1
ATOM 849 C CA . PRO A 1 105 ? 11.848 -9.426 3.410 1.00 94.19 105 PRO A CA 1
ATOM 850 C C . PRO A 1 105 ? 10.561 -9.030 4.128 1.00 94.19 105 PRO A C 1
ATOM 852 O O . PRO A 1 105 ? 9.792 -8.219 3.610 1.00 94.19 105 PRO A O 1
ATOM 855 N N . CYS A 1 106 ? 10.422 -9.519 5.360 1.00 94.88 106 CYS A N 1
ATOM 856 C CA . CYS A 1 106 ? 9.351 -9.129 6.266 1.00 94.88 106 CYS A CA 1
ATOM 857 C C . CYS A 1 106 ? 9.310 -7.603 6.455 1.00 94.88 106 CYS A C 1
ATOM 859 O O . CYS A 1 106 ? 10.348 -6.953 6.636 1.00 94.88 106 CYS A O 1
ATOM 861 N N . HIS A 1 107 ? 8.101 -7.048 6.404 1.00 97.56 107 HIS A N 1
ATOM 862 C CA . HIS A 1 107 ? 7.776 -5.630 6.532 1.00 97.56 107 HIS A CA 1
ATOM 863 C C . HIS A 1 107 ? 8.360 -4.717 5.443 1.00 97.56 107 HIS A C 1
ATOM 865 O O . HIS A 1 107 ? 8.286 -3.493 5.584 1.00 97.56 107 HIS A O 1
ATOM 871 N N . LEU A 1 108 ? 8.935 -5.241 4.357 1.00 97.75 108 LEU A N 1
ATOM 872 C CA . LEU A 1 108 ? 9.454 -4.406 3.271 1.00 97.75 108 LEU A CA 1
ATOM 873 C C . LEU A 1 108 ? 8.350 -3.585 2.609 1.00 97.75 108 LEU A C 1
ATOM 875 O O . LEU A 1 108 ? 8.462 -2.363 2.509 1.00 97.75 108 LEU A O 1
ATOM 879 N N . ILE A 1 109 ? 7.294 -4.245 2.138 1.00 98.56 109 ILE A N 1
ATOM 880 C CA . ILE A 1 109 ? 6.175 -3.583 1.474 1.00 98.56 109 ILE A CA 1
ATOM 881 C C . ILE A 1 109 ? 5.402 -2.754 2.494 1.00 98.56 109 ILE A C 1
ATOM 883 O O . ILE A 1 109 ? 5.018 -1.630 2.181 1.00 98.56 109 ILE A O 1
ATOM 887 N N . LEU A 1 110 ? 5.253 -3.232 3.732 1.00 98.62 110 LEU A N 1
ATOM 888 C CA . LEU A 1 110 ? 4.640 -2.445 4.804 1.00 98.62 110 LEU A CA 1
ATOM 889 C C . LEU A 1 110 ? 5.392 -1.121 5.035 1.00 98.62 110 LEU A C 1
ATOM 891 O O . LEU A 1 110 ? 4.791 -0.047 5.079 1.00 98.62 110 LEU A O 1
ATOM 895 N N . ALA A 1 111 ? 6.723 -1.163 5.076 1.00 98.50 111 ALA A N 1
ATOM 896 C CA . ALA A 1 111 ? 7.571 0.022 5.169 1.00 98.50 111 ALA A CA 1
ATOM 897 C C . ALA A 1 111 ? 7.485 0.929 3.931 1.00 98.50 111 ALA A C 1
ATOM 899 O O . ALA A 1 111 ? 7.563 2.153 4.072 1.00 98.50 111 ALA A O 1
ATOM 900 N N . MET A 1 112 ? 7.300 0.355 2.737 1.00 98.50 112 MET A N 1
ATOM 901 C CA . MET A 1 112 ? 7.032 1.118 1.514 1.00 98.50 112 MET A CA 1
ATOM 902 C C . MET A 1 112 ? 5.674 1.826 1.588 1.00 98.50 112 MET A C 1
ATOM 904 O O . MET A 1 112 ? 5.610 3.010 1.284 1.00 98.50 112 MET A O 1
ATOM 908 N N . ILE A 1 113 ? 4.607 1.181 2.074 1.00 98.44 113 ILE A N 1
ATOM 909 C CA . ILE A 1 113 ? 3.304 1.839 2.304 1.00 98.44 113 ILE A CA 1
ATOM 910 C C . ILE A 1 113 ? 3.464 3.005 3.289 1.00 98.44 113 ILE A C 1
ATOM 912 O O . ILE A 1 113 ? 2.948 4.105 3.058 1.00 98.44 113 ILE A O 1
ATOM 916 N N . MET A 1 114 ? 4.215 2.787 4.376 1.00 98.06 114 MET A N 1
ATOM 917 C CA . MET A 1 114 ? 4.506 3.832 5.358 1.00 98.06 114 MET A CA 1
ATOM 918 C C . MET A 1 114 ? 5.227 5.027 4.724 1.00 98.06 114 MET A C 1
ATOM 920 O O . MET A 1 114 ? 4.977 6.158 5.135 1.00 98.06 114 MET A O 1
ATOM 924 N N . GLU A 1 115 ? 6.089 4.797 3.734 1.00 97.00 115 GLU A N 1
ATOM 925 C CA . GLU A 1 115 ? 6.821 5.846 3.021 1.00 97.00 115 GLU A CA 1
ATOM 926 C C . GLU A 1 115 ? 5.950 6.570 1.984 1.00 97.00 115 GLU A C 1
ATOM 928 O O . GLU A 1 115 ? 5.880 7.797 1.993 1.00 97.00 115 GLU A O 1
ATOM 933 N N . GLU A 1 116 ? 5.232 5.825 1.142 1.00 95.31 116 GLU A N 1
ATOM 934 C CA . GLU A 1 116 ? 4.465 6.365 0.010 1.00 95.31 116 GLU A CA 1
ATOM 935 C C . GLU A 1 116 ? 3.193 7.096 0.454 1.00 95.31 116 GLU A C 1
ATOM 937 O O . GLU A 1 116 ? 2.921 8.224 0.045 1.00 95.31 116 GLU A O 1
ATOM 942 N N . THR A 1 117 ? 2.392 6.453 1.307 1.00 95.19 117 THR A N 1
ATOM 943 C CA . THR A 1 117 ? 1.055 6.946 1.685 1.00 95.19 117 THR A CA 1
ATOM 944 C C . THR A 1 117 ? 0.913 7.244 3.164 1.00 95.19 117 THR A C 1
ATOM 946 O O . THR A 1 117 ? -0.099 7.812 3.583 1.00 95.19 117 THR A O 1
ATOM 949 N N . ASN A 1 118 ? 1.891 6.834 3.974 1.00 96.94 118 ASN A N 1
ATOM 950 C CA . ASN A 1 118 ? 1.780 6.824 5.428 1.00 96.94 118 ASN A CA 1
ATOM 951 C C . ASN A 1 118 ? 0.556 6.021 5.928 1.00 96.94 118 ASN A C 1
ATOM 953 O O . ASN A 1 118 ? -0.045 6.371 6.948 1.00 96.94 118 ASN A O 1
ATOM 957 N N . GLY A 1 119 ? 0.149 4.992 5.173 1.00 95.81 119 GLY A N 1
ATOM 958 C CA . GLY A 1 119 ? -1.016 4.156 5.475 1.00 95.81 119 GLY A CA 1
ATOM 959 C C . GLY A 1 119 ? -2.373 4.806 5.174 1.00 95.81 119 GLY A C 1
ATOM 960 O O . GLY A 1 119 ? -3.404 4.304 5.635 1.00 95.81 119 GLY A O 1
ATOM 961 N N . VAL A 1 120 ? -2.402 5.929 4.440 1.00 94.00 120 VAL A N 1
ATOM 962 C CA . VAL A 1 120 ? -3.649 6.559 3.975 1.00 94.00 120 VAL A CA 1
ATOM 963 C C . VAL A 1 120 ? -4.023 5.997 2.610 1.00 94.00 120 VAL A C 1
ATOM 965 O O . VAL A 1 120 ? -3.431 6.286 1.576 1.00 94.00 120 VAL A O 1
ATOM 968 N N . ASP A 1 121 ? -5.050 5.177 2.622 1.00 84.94 121 ASP A N 1
ATOM 969 C CA . ASP A 1 121 ? -5.267 4.087 1.690 1.00 84.94 121 ASP A CA 1
ATOM 970 C C . ASP A 1 121 ? -5.904 4.522 0.357 1.00 84.94 121 ASP A C 1
ATOM 972 O O . ASP A 1 121 ? -5.697 3.878 -0.675 1.00 84.94 121 ASP A O 1
ATOM 976 N N . LEU A 1 122 ? -6.645 5.631 0.366 1.00 91.56 122 LEU A N 1
ATOM 977 C CA . LEU A 1 122 ? -7.241 6.263 -0.817 1.00 91.56 122 LEU A CA 1
ATOM 978 C C . LEU A 1 122 ? -6.718 7.689 -1.047 1.00 91.56 122 LEU A C 1
ATOM 980 O O . LEU A 1 122 ? -7.352 8.477 -1.748 1.00 91.56 122 LEU A O 1
ATOM 984 N N . LEU A 1 123 ? -5.570 8.044 -0.457 1.00 87.25 123 LEU A N 1
ATOM 985 C CA . LEU A 1 123 ? -4.949 9.350 -0.661 1.00 87.25 123 LEU A CA 1
ATOM 986 C C . LEU A 1 123 ? -4.289 9.400 -2.047 1.00 87.25 123 LEU A C 1
ATOM 988 O O . LEU A 1 123 ? -3.324 8.669 -2.278 1.00 87.25 123 LEU A O 1
ATOM 992 N N . PRO A 1 124 ? -4.739 10.269 -2.971 1.00 87.56 124 PRO A N 1
ATOM 993 C CA . PRO A 1 124 ? -4.006 10.507 -4.209 1.00 87.56 124 PRO A CA 1
ATOM 994 C C . PRO A 1 124 ? -2.630 11.096 -3.894 1.00 87.56 124 PRO A C 1
ATOM 996 O O . PRO A 1 124 ? -2.501 11.855 -2.929 1.00 87.56 124 PRO A O 1
ATOM 999 N N . ASN A 1 125 ? -1.629 10.845 -4.740 1.00 85.12 125 ASN A N 1
ATOM 1000 C CA . ASN A 1 125 ? -0.335 11.510 -4.585 1.00 85.12 125 ASN A CA 1
ATOM 1001 C C . ASN A 1 125 ? -0.512 13.042 -4.508 1.00 85.12 125 ASN A C 1
ATOM 1003 O O . ASN A 1 125 ? -1.221 13.646 -5.321 1.00 85.12 125 ASN A O 1
ATOM 1007 N N . GLY A 1 126 ? 0.133 13.688 -3.531 1.00 79.75 126 GLY A N 1
ATOM 1008 C CA . GLY A 1 126 ? -0.042 15.111 -3.224 1.0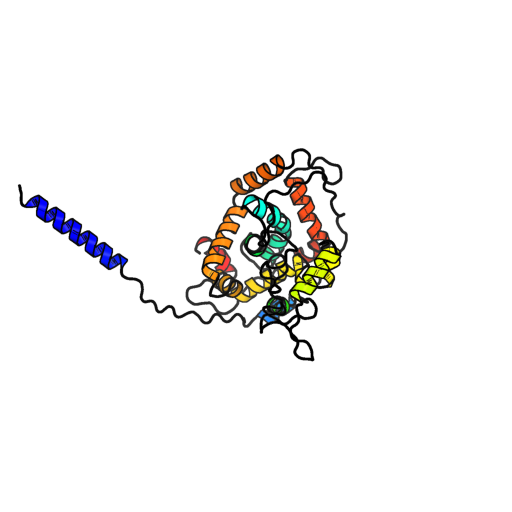0 79.75 126 GLY A CA 1
ATOM 1009 C C . GLY A 1 126 ? 0.377 16.059 -4.358 1.00 79.75 126 GLY A C 1
ATOM 1010 O O . GLY A 1 126 ? -0.057 17.216 -4.394 1.00 79.75 126 GLY A O 1
ATOM 1011 N N . SER A 1 127 ? 1.191 15.584 -5.304 1.00 81.62 127 SER A N 1
ATOM 1012 C CA . SER A 1 127 ? 1.543 16.288 -6.549 1.00 81.62 127 SER A CA 1
ATOM 1013 C C . SER A 1 127 ? 0.406 16.294 -7.586 1.00 81.62 127 SER A C 1
ATOM 1015 O O . SER A 1 127 ? 0.434 17.089 -8.528 1.00 81.62 127 SER A O 1
ATOM 1017 N N . GLY A 1 128 ? -0.590 15.416 -7.427 1.00 83.81 128 GLY A N 1
ATOM 1018 C CA . GLY A 1 128 ? -1.648 15.175 -8.404 1.00 83.81 128 GLY A CA 1
ATOM 1019 C C . GLY A 1 128 ? -1.148 14.524 -9.694 1.00 83.81 128 GLY A C 1
ATOM 1020 O O . GLY A 1 128 ? -1.795 14.678 -10.725 1.00 83.81 128 GLY A O 1
ATOM 1021 N N . ASP A 1 129 ? 0.003 13.845 -9.674 1.00 84.31 129 ASP A N 1
ATOM 1022 C CA . ASP A 1 129 ? 0.603 13.243 -10.873 1.00 84.31 129 ASP A CA 1
ATOM 1023 C C . ASP A 1 129 ? -0.110 11.985 -11.387 1.00 84.31 129 ASP A C 1
ATOM 1025 O O . ASP A 1 129 ? 0.068 11.620 -12.547 1.00 84.31 129 ASP A O 1
ATOM 1029 N N . GLY A 1 130 ? -0.982 11.380 -10.585 1.00 88.19 130 GLY A N 1
ATOM 1030 C CA . GLY A 1 130 ? -1.728 10.182 -10.960 1.00 88.19 130 GLY A CA 1
ATOM 1031 C C . GLY A 1 130 ? -1.244 8.901 -10.288 1.00 88.19 130 GLY A C 1
ATOM 1032 O O . GLY A 1 130 ? -1.763 7.840 -10.637 1.00 88.19 130 GLY A O 1
ATOM 1033 N N . GLY A 1 131 ? -0.320 8.981 -9.324 1.00 93.25 131 GLY A N 1
ATOM 1034 C CA . GLY A 1 131 ? -0.035 7.891 -8.387 1.00 93.25 131 GLY A CA 1
ATOM 1035 C C . GLY A 1 131 ? -1.226 7.615 -7.461 1.00 93.25 131 GLY A C 1
ATOM 1036 O O . GLY A 1 131 ? -1.777 8.542 -6.861 1.00 93.25 131 GLY A O 1
ATOM 1037 N N . TYR A 1 132 ? -1.628 6.344 -7.374 1.00 95.25 132 TYR A N 1
ATOM 1038 C CA . TYR A 1 132 ? -2.757 5.858 -6.568 1.00 95.25 132 TYR A CA 1
ATOM 1039 C C . TYR A 1 132 ? -2.447 4.496 -5.936 1.00 95.25 132 TYR A C 1
ATOM 1041 O O . TYR A 1 132 ? -1.540 3.789 -6.381 1.00 95.25 132 TYR A O 1
ATOM 1049 N N . GLY A 1 133 ? -3.240 4.131 -4.928 1.00 95.81 133 GLY A N 1
ATOM 1050 C CA . GLY A 1 133 ? -3.056 2.917 -4.136 1.00 95.81 133 GLY A CA 1
ATOM 1051 C C . GLY A 1 133 ? -2.089 3.119 -2.971 1.00 95.81 133 GLY A C 1
ATOM 1052 O O . GLY A 1 133 ? -1.495 4.185 -2.824 1.00 95.81 133 GLY A O 1
ATOM 1053 N N . LEU A 1 134 ? -1.929 2.080 -2.156 1.00 96.81 134 LEU A N 1
ATOM 1054 C CA . LEU A 1 134 ? -1.135 2.081 -0.924 1.00 96.81 134 LEU A CA 1
ATOM 1055 C C . LEU A 1 134 ? 0.359 2.358 -1.156 1.00 96.81 134 LEU A C 1
ATOM 1057 O O . LEU A 1 134 ? 1.010 2.921 -0.277 1.00 96.81 134 LEU A O 1
ATOM 1061 N N . CYS A 1 135 ? 0.864 2.044 -2.352 1.00 96.44 135 CYS A N 1
ATOM 1062 C CA . CYS A 1 135 ? 2.236 2.341 -2.781 1.00 96.44 135 CYS A CA 1
ATOM 1063 C C . CYS A 1 135 ? 2.310 3.325 -3.968 1.00 96.44 135 CYS A C 1
ATOM 1065 O O . CYS A 1 135 ? 3.246 3.261 -4.760 1.00 96.44 135 CYS A O 1
ATOM 1067 N N . HIS A 1 136 ? 1.293 4.177 -4.164 1.00 95.19 136 HIS A N 1
ATOM 1068 C CA . HIS A 1 136 ? 1.276 5.252 -5.182 1.00 95.19 136 HIS A CA 1
ATOM 1069 C C . HIS A 1 136 ? 1.767 4.855 -6.590 1.00 95.19 136 HIS A C 1
ATOM 1071 O O . HIS A 1 136 ? 2.441 5.619 -7.287 1.00 95.19 136 HIS A O 1
ATOM 1077 N N . MET A 1 137 ? 1.367 3.676 -7.077 1.00 95.25 137 MET A N 1
ATOM 1078 C CA . MET A 1 137 ? 1.780 3.203 -8.399 1.00 95.25 137 MET A CA 1
ATOM 1079 C C . MET A 1 137 ? 1.269 4.129 -9.510 1.00 95.25 137 MET A C 1
ATOM 1081 O O . MET A 1 137 ? 0.066 4.389 -9.646 1.00 95.25 137 MET A O 1
ATOM 1085 N N . GLN A 1 138 ? 2.193 4.587 -10.357 1.00 94.50 138 GLN A N 1
ATOM 1086 C CA . GLN A 1 138 ? 1.866 5.375 -11.545 1.00 94.50 138 GLN A CA 1
ATOM 1087 C C . GLN A 1 138 ? 1.124 4.515 -12.582 1.00 94.50 138 GLN A C 1
ATOM 1089 O O . GLN A 1 138 ? 1.438 3.327 -12.709 1.00 94.50 138 GLN A O 1
ATOM 1094 N N . PRO A 1 139 ? 0.184 5.077 -13.371 1.00 95.38 139 PRO A N 1
ATOM 1095 C CA . PRO A 1 139 ? -0.680 4.282 -14.246 1.00 95.38 139 PRO A CA 1
ATOM 1096 C C . PRO A 1 139 ? 0.067 3.372 -15.243 1.00 95.38 139 PRO A C 1
ATOM 1098 O O . PRO A 1 139 ? -0.287 2.194 -15.342 1.00 95.38 139 PRO A O 1
ATOM 1101 N N . PRO A 1 140 ? 1.140 3.832 -15.929 1.00 94.12 140 PRO A N 1
ATOM 1102 C CA . PRO A 1 140 ? 1.887 2.968 -16.844 1.00 94.12 140 PRO A CA 1
ATOM 1103 C C . PRO A 1 140 ? 2.594 1.813 -16.133 1.00 94.12 140 PRO A C 1
ATOM 1105 O O . PRO A 1 140 ? 2.629 0.706 -16.660 1.00 94.12 140 PRO A O 1
ATOM 1108 N N . VAL A 1 141 ? 3.124 2.057 -14.929 1.00 93.25 141 VAL A N 1
ATOM 1109 C CA . VAL A 1 141 ? 3.814 1.034 -14.129 1.00 93.25 141 VAL A CA 1
ATOM 1110 C C . VAL A 1 141 ? 2.806 0.011 -13.609 1.00 93.25 141 VAL A C 1
ATOM 1112 O O . VAL A 1 141 ? 3.026 -1.186 -13.731 1.00 93.25 141 VAL A O 1
ATOM 1115 N N . ALA A 1 142 ? 1.658 0.465 -13.106 1.00 95.88 142 ALA A N 1
ATOM 1116 C CA . ALA A 1 142 ? 0.565 -0.413 -12.698 1.00 95.88 142 ALA A CA 1
ATOM 1117 C C . ALA A 1 142 ? 0.082 -1.302 -13.858 1.00 95.88 142 ALA A C 1
ATOM 1119 O O . ALA A 1 142 ? -0.013 -2.519 -13.700 1.00 95.88 142 ALA A O 1
ATOM 1120 N N . SER A 1 143 ? -0.114 -0.719 -15.047 1.00 95.56 143 SER A N 1
ATOM 1121 C CA . SER A 1 143 ? -0.466 -1.471 -16.262 1.00 95.56 143 SER A CA 1
ATOM 1122 C C . SER A 1 143 ? 0.613 -2.487 -16.653 1.00 95.56 143 SER A C 1
ATOM 1124 O O . SER A 1 143 ? 0.294 -3.600 -17.064 1.00 95.56 143 SER A O 1
ATOM 1126 N N . GLN A 1 144 ? 1.897 -2.133 -16.506 1.00 93.06 144 GLN A N 1
ATOM 1127 C CA . GLN A 1 144 ? 3.020 -3.043 -16.759 1.00 93.06 144 GLN A CA 1
ATOM 1128 C C . GLN A 1 144 ? 3.020 -4.251 -15.814 1.00 93.06 144 GLN A C 1
ATOM 1130 O O . GLN A 1 144 ? 3.570 -5.285 -16.169 1.00 93.06 144 GLN A O 1
ATOM 1135 N N . PHE A 1 145 ? 2.376 -4.155 -14.652 1.00 94.88 145 PHE A N 1
ATOM 1136 C CA . PHE A 1 145 ? 2.148 -5.277 -13.742 1.00 94.88 145 PHE A CA 1
ATOM 1137 C C . PHE A 1 145 ? 0.682 -5.739 -13.762 1.00 94.88 145 PHE A C 1
ATOM 1139 O O . PHE A 1 145 ? 0.167 -6.270 -12.783 1.00 94.88 145 PHE A O 1
ATOM 1146 N N . GLY A 1 146 ? -0.004 -5.591 -14.897 1.00 95.38 146 GLY A N 1
ATOM 1147 C CA . GLY A 1 146 ? -1.311 -6.206 -15.159 1.00 95.38 146 GLY A CA 1
ATOM 1148 C C . GLY A 1 146 ? -2.506 -5.549 -14.463 1.00 95.38 146 GLY A C 1
ATOM 1149 O O . GLY A 1 146 ? -3.621 -6.066 -14.557 1.00 95.38 146 GLY A O 1
ATOM 1150 N N . LEU A 1 147 ? -2.315 -4.431 -13.759 1.00 97.38 147 LEU A N 1
ATOM 1151 C CA . LEU A 1 147 ? -3.427 -3.700 -13.157 1.00 97.38 147 LEU A CA 1
ATOM 1152 C C . LEU A 1 147 ? -4.214 -2.941 -14.228 1.00 97.38 147 LEU A C 1
ATOM 1154 O O . LEU A 1 147 ? -3.637 -2.235 -15.058 1.00 97.38 147 LEU A O 1
ATOM 1158 N N . SER A 1 148 ? -5.535 -3.052 -14.163 1.00 97.69 148 SER A N 1
ATOM 1159 C CA . SER A 1 148 ? -6.460 -2.213 -14.921 1.00 97.69 148 SER A CA 1
ATOM 1160 C C . SER A 1 148 ? -6.471 -0.836 -14.271 1.00 97.69 148 SER A C 1
ATOM 1162 O O . SER A 1 148 ? -6.712 -0.711 -13.072 1.00 97.69 148 SER A O 1
ATOM 1164 N N . VAL A 1 149 ? -6.184 0.205 -15.042 1.00 97.62 149 VAL A N 1
ATOM 1165 C CA . VAL A 1 149 ? -6.107 1.581 -14.535 1.00 97.62 149 VAL A CA 1
ATOM 1166 C C . VAL A 1 149 ? -7.236 2.414 -15.119 1.00 97.62 149 VAL A C 1
ATOM 1168 O O . VAL A 1 149 ? -7.678 2.171 -16.243 1.00 97.62 149 VAL A O 1
ATOM 1171 N N . TYR A 1 150 ? -7.681 3.424 -14.378 1.00 97.38 150 TYR A N 1
ATOM 1172 C CA . TYR A 1 150 ? -8.793 4.279 -14.773 1.00 97.38 150 TYR A CA 1
ATOM 1173 C C . TYR A 1 150 ? -8.609 4.828 -16.196 1.00 97.38 150 TYR A C 1
ATOM 1175 O O . TYR A 1 150 ? -7.604 5.483 -16.504 1.00 97.38 150 TYR A O 1
ATOM 1183 N N . LYS A 1 151 ? -9.591 4.532 -17.060 1.00 96.69 151 LYS A N 1
ATOM 1184 C CA . LYS A 1 151 ? -9.623 4.891 -18.491 1.00 96.69 151 LYS A CA 1
ATOM 1185 C C . LYS A 1 151 ? -8.352 4.506 -19.262 1.00 96.69 151 LYS A C 1
ATOM 1187 O O . LYS A 1 151 ? -7.917 5.249 -20.142 1.00 96.69 151 LYS A O 1
ATOM 1192 N N . ASP A 1 152 ? -7.721 3.390 -18.896 1.00 95.69 152 ASP A N 1
ATOM 1193 C CA . ASP A 1 152 ? -6.485 2.899 -19.516 1.00 95.69 152 ASP A CA 1
ATOM 1194 C C . ASP A 1 152 ? -5.374 3.957 -19.587 1.00 95.69 152 ASP A C 1
ATOM 1196 O O . ASP A 1 152 ? -4.585 3.996 -20.535 1.00 95.69 152 ASP A O 1
ATOM 1200 N N . CYS A 1 153 ? -5.309 4.837 -18.584 1.00 95.56 153 CYS A N 1
ATOM 1201 C CA . CYS A 1 153 ? -4.367 5.944 -18.531 1.00 95.56 153 CYS A CA 1
ATOM 1202 C C . CYS A 1 153 ? -2.919 5.490 -18.808 1.00 95.56 153 CYS A C 1
ATOM 1204 O O . CYS A 1 153 ? -2.342 4.690 -18.072 1.00 95.56 153 CYS A O 1
ATOM 1206 N N . LYS A 1 154 ? -2.305 6.044 -19.862 1.00 94.44 154 LYS A N 1
ATOM 1207 C CA . LYS A 1 154 ? -0.905 5.784 -20.257 1.00 94.44 154 LYS A CA 1
ATOM 1208 C C . LYS A 1 154 ? 0.058 6.908 -19.862 1.00 94.44 154 LYS A C 1
ATOM 1210 O O . LYS A 1 154 ? 1.243 6.856 -20.181 1.00 94.44 154 LYS A O 1
ATOM 1215 N N . GLY A 1 155 ? -0.439 7.937 -19.180 1.00 92.44 155 GLY A N 1
ATOM 1216 C CA . GLY A 1 155 ? 0.362 9.082 -18.770 1.00 92.44 155 GLY A CA 1
ATOM 1217 C C . GLY A 1 155 ? 1.161 8.782 -17.508 1.00 92.44 155 GLY A C 1
ATOM 1218 O O . GLY A 1 155 ? 0.580 8.432 -16.486 1.00 92.44 155 GLY A O 1
ATOM 1219 N N . MET A 1 156 ? 2.484 8.962 -17.562 1.00 89.56 156 MET A N 1
ATOM 1220 C CA . MET A 1 156 ? 3.358 8.847 -16.381 1.00 89.56 156 MET A CA 1
ATOM 1221 C C . MET A 1 156 ? 3.066 9.939 -15.345 1.00 89.56 156 MET A C 1
ATOM 1223 O O . MET A 1 156 ? 3.268 9.729 -14.159 1.00 89.56 156 MET A O 1
ATOM 1227 N N . VAL A 1 157 ? 2.631 11.110 -15.817 1.00 91.50 157 VAL A N 1
ATOM 1228 C CA . VAL A 1 157 ? 2.119 12.214 -15.002 1.00 91.50 157 VAL A CA 1
ATOM 1229 C C . VAL A 1 157 ? 0.861 12.709 -15.703 1.00 91.50 157 VAL A C 1
ATOM 1231 O O . VAL A 1 157 ? 0.968 13.399 -16.714 1.00 91.50 157 VAL A O 1
ATOM 1234 N N . CYS A 1 158 ? -0.324 12.315 -15.233 1.00 92.38 158 CYS A N 1
ATOM 1235 C CA . CYS A 1 158 ? -1.598 12.570 -15.912 1.00 92.38 158 CYS A CA 1
ATOM 1236 C C . CYS A 1 158 ? -2.457 13.618 -15.193 1.00 92.38 158 CYS A C 1
ATOM 1238 O O . CYS A 1 158 ? -3.571 13.336 -14.747 1.00 92.38 158 CYS A O 1
ATOM 1240 N N . ASN A 1 159 ? -1.928 14.841 -15.120 1.00 93.94 159 ASN A N 1
ATOM 1241 C CA . ASN A 1 159 ? -2.512 15.972 -14.391 1.00 93.94 159 ASN A CA 1
ATOM 1242 C C . ASN A 1 159 ? -3.094 17.076 -15.300 1.00 93.94 159 ASN A C 1
ATOM 1244 O O . ASN A 1 159 ? -3.408 18.171 -14.829 1.00 93.94 159 ASN A O 1
ATOM 1248 N N . GLY A 1 160 ? -3.174 16.835 -16.613 1.00 93.94 160 GLY A N 1
ATOM 1249 C CA . GLY A 1 160 ? -3.677 17.788 -17.608 1.00 93.94 160 GLY A CA 1
ATOM 1250 C C . GLY A 1 160 ? -2.722 18.936 -17.959 1.00 93.94 160 GLY A C 1
ATOM 1251 O O . GLY A 1 160 ? -2.995 19.685 -18.894 1.00 93.94 160 GLY A O 1
ATOM 1252 N N . LYS A 1 161 ? -1.597 19.079 -17.249 1.00 93.88 161 LYS A N 1
ATOM 1253 C CA . LYS A 1 161 ? -0.625 20.174 -17.428 1.00 93.88 161 LYS A CA 1
ATOM 1254 C C . LYS A 1 161 ? 0.716 19.677 -17.957 1.00 93.88 161 LYS A C 1
ATOM 1256 O O . LYS A 1 161 ? 1.343 20.340 -18.777 1.00 93.88 161 LYS A O 1
ATOM 1261 N N . ASP A 1 162 ? 1.161 18.515 -17.491 1.00 93.81 162 ASP A N 1
ATOM 1262 C CA . ASP A 1 162 ? 2.423 17.912 -17.904 1.00 93.81 162 ASP A CA 1
ATOM 1263 C C . ASP A 1 162 ? 2.315 17.357 -19.330 1.00 93.81 162 ASP A C 1
ATOM 1265 O O . ASP A 1 162 ? 1.311 16.741 -19.694 1.00 93.81 162 ASP A O 1
ATOM 1269 N N . LYS A 1 163 ? 3.377 17.515 -20.128 1.00 93.56 163 LYS A N 1
ATOM 1270 C CA . LYS A 1 163 ? 3.470 16.960 -21.489 1.00 93.56 163 LYS A CA 1
ATOM 1271 C C . LYS A 1 163 ? 3.317 15.434 -21.540 1.00 93.56 163 LYS A C 1
ATOM 1273 O O . LYS A 1 163 ? 2.988 14.898 -22.590 1.00 93.56 163 LYS A O 1
ATOM 1278 N N . ARG A 1 164 ? 3.563 14.750 -20.417 1.00 92.38 164 ARG A N 1
ATOM 1279 C CA . ARG A 1 164 ? 3.396 13.302 -20.224 1.00 92.38 164 ARG A CA 1
ATOM 1280 C C . ARG A 1 164 ? 1.961 12.906 -19.860 1.00 92.38 164 ARG A C 1
ATOM 1282 O O . ARG A 1 164 ? 1.722 11.725 -19.617 1.00 92.38 164 ARG A O 1
ATOM 1289 N N . SER A 1 165 ? 1.026 13.856 -19.794 1.00 94.50 165 SER A N 1
ATOM 1290 C CA . SER A 1 165 ? -0.397 13.558 -19.600 1.00 94.50 165 SER A CA 1
ATOM 1291 C C . SER A 1 165 ? -0.977 12.864 -20.828 1.00 94.50 165 SER A C 1
ATOM 1293 O O . SER A 1 165 ? -0.528 13.096 -21.952 1.00 94.50 165 SER A O 1
ATOM 1295 N N . CYS A 1 166 ? -2.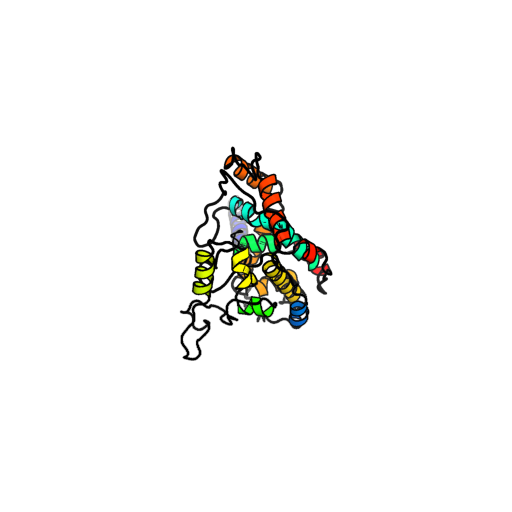015 12.051 -20.620 1.00 94.88 166 CYS A N 1
ATOM 1296 C CA . CYS A 1 166 ? -2.785 11.493 -21.729 1.00 94.88 166 CYS A CA 1
ATOM 1297 C C . CYS A 1 166 ? -3.377 12.612 -22.592 1.00 94.88 166 CYS A C 1
ATOM 1299 O O . CYS A 1 166 ? -3.634 13.715 -22.100 1.00 94.88 166 CYS A O 1
ATOM 1301 N N . LYS A 1 167 ? -3.617 12.314 -23.869 1.00 96.50 167 LYS A N 1
ATOM 1302 C CA . LYS A 1 167 ? -4.254 13.228 -24.816 1.00 96.50 167 LYS A CA 1
ATOM 1303 C C . LYS A 1 167 ? -5.590 12.663 -25.287 1.00 96.50 167 LYS A C 1
ATOM 1305 O O . LYS A 1 167 ? -5.714 11.452 -25.455 1.00 96.50 167 LYS A O 1
ATOM 1310 N N . SER A 1 168 ? -6.575 13.532 -25.496 1.00 94.81 168 SER A N 1
ATOM 1311 C CA . SER A 1 168 ? -7.792 13.188 -26.231 1.00 94.81 168 SER A CA 1
ATOM 1312 C C . SER A 1 168 ? -7.477 12.966 -27.716 1.00 94.81 168 SER A C 1
ATOM 1314 O O . SER A 1 168 ? -6.365 13.244 -28.175 1.00 94.81 168 SER A O 1
ATOM 1316 N N . ARG A 1 169 ? -8.471 12.505 -28.486 1.00 94.00 169 ARG A N 1
ATOM 1317 C CA . ARG A 1 169 ? -8.356 12.377 -29.951 1.00 94.00 169 ARG A CA 1
ATOM 1318 C C . ARG A 1 169 ? -8.020 13.710 -30.629 1.00 94.00 169 ARG A C 1
ATOM 1320 O O . ARG A 1 169 ? -7.265 13.716 -31.592 1.00 94.00 169 ARG A O 1
ATOM 1327 N N . ASP A 1 170 ? -8.484 14.817 -30.057 1.00 95.69 170 ASP A N 1
ATOM 1328 C CA . ASP A 1 170 ? -8.253 16.176 -30.564 1.00 95.69 170 ASP A CA 1
ATOM 1329 C C . ASP A 1 170 ? -6.947 16.798 -30.023 1.00 95.69 170 ASP A C 1
ATOM 1331 O O . ASP A 1 170 ? -6.707 17.995 -30.159 1.00 95.69 170 ASP A O 1
ATOM 1335 N N . GLY A 1 171 ? -6.102 16.007 -29.349 1.00 94.12 171 GLY A N 1
ATOM 1336 C CA . GLY A 1 171 ? -4.798 16.443 -28.836 1.00 94.12 171 GLY A CA 1
ATOM 1337 C C . GLY A 1 171 ? -4.834 17.219 -27.513 1.00 94.12 171 GLY A C 1
ATOM 1338 O O . GLY A 1 171 ? -3.785 17.659 -27.027 1.00 94.12 171 GLY A O 1
ATOM 1339 N N . GLN A 1 172 ? -6.003 17.371 -26.882 1.00 95.31 172 GLN A N 1
ATOM 1340 C CA . GLN A 1 172 ? -6.128 18.076 -25.602 1.00 95.31 172 GLN A CA 1
ATOM 1341 C C . GLN A 1 172 ? -5.595 17.230 -24.441 1.00 95.31 172 GLN A C 1
ATOM 1343 O O . GLN A 1 172 ? -5.818 16.024 -24.390 1.00 95.31 172 GLN A O 1
ATOM 1348 N N . SER A 1 173 ? -4.888 17.851 -23.492 1.00 95.69 173 SER A N 1
ATOM 1349 C CA . SER A 1 173 ? -4.407 17.155 -22.291 1.00 95.69 173 SER A CA 1
ATOM 1350 C C . SER A 1 173 ? -5.564 16.712 -21.398 1.00 95.69 173 SER A C 1
ATOM 1352 O O . SER A 1 173 ? -6.391 17.527 -21.002 1.00 95.69 173 SER A O 1
ATOM 1354 N N . LEU A 1 174 ? -5.569 15.438 -21.018 1.00 96.25 174 LEU A N 1
ATOM 1355 C CA . LEU A 1 174 ? -6.524 14.850 -20.085 1.00 96.25 174 LEU A CA 1
ATOM 1356 C C . LEU A 1 174 ? -5.986 14.891 -18.651 1.00 96.25 174 LEU A C 1
ATOM 1358 O O . LEU A 1 174 ? -4.776 14.815 -18.417 1.00 96.25 174 LEU A O 1
ATOM 1362 N N . ASN A 1 175 ? -6.898 14.962 -17.682 1.00 96.19 175 ASN A N 1
ATOM 1363 C CA . ASN A 1 175 ? -6.578 14.992 -16.257 1.00 96.19 175 ASN A CA 1
ATOM 1364 C C . ASN A 1 175 ? -7.252 13.831 -15.513 1.00 96.19 175 ASN A C 1
ATOM 1366 O O . ASN A 1 175 ? -8.073 14.024 -14.616 1.00 96.19 175 ASN A O 1
ATOM 1370 N N . HIS A 1 176 ? -6.881 12.607 -15.886 1.00 96.06 176 HIS A N 1
ATOM 1371 C CA . HIS A 1 176 ? -7.380 11.396 -15.237 1.00 96.06 176 HIS A CA 1
ATOM 1372 C C . HIS A 1 176 ? -7.098 11.367 -13.728 1.00 96.06 176 HIS A C 1
ATOM 1374 O O . HIS A 1 176 ? -7.892 10.804 -12.980 1.00 96.06 176 HIS A O 1
ATOM 1380 N N . ALA A 1 177 ? -6.012 12.000 -13.260 1.00 94.50 177 ALA A N 1
ATOM 1381 C CA . ALA A 1 177 ? -5.728 12.096 -11.833 1.00 94.50 177 ALA A CA 1
ATOM 1382 C C . ALA A 1 177 ? -6.820 12.875 -11.080 1.00 94.50 177 ALA A C 1
ATOM 1384 O O . ALA A 1 177 ? -7.286 12.407 -10.045 1.00 94.50 177 ALA A O 1
ATOM 1385 N N . ALA A 1 178 ? -7.263 14.026 -11.594 1.00 95.69 178 ALA A N 1
ATOM 1386 C CA . ALA A 1 178 ? -8.346 14.790 -10.974 1.00 95.69 178 ALA A CA 1
ATOM 1387 C C . ALA A 1 178 ? -9.707 14.093 -11.107 1.00 95.69 178 ALA A C 1
ATOM 1389 O O . ALA A 1 178 ? -10.495 14.113 -10.165 1.00 95.69 178 ALA A O 1
ATOM 1390 N N . GLU A 1 179 ? -9.974 13.450 -12.244 1.00 97.00 179 GLU A N 1
ATOM 1391 C CA . GLU A 1 179 ? -11.213 12.692 -12.443 1.00 97.00 179 GLU A CA 1
ATOM 1392 C C . GLU A 1 179 ? -11.351 11.541 -11.440 1.00 97.00 179 GLU A C 1
ATOM 1394 O O . GLU A 1 179 ? -12.387 11.426 -10.787 1.00 97.00 179 GLU A O 1
ATOM 1399 N N . LEU A 1 180 ? -10.298 10.735 -11.255 1.00 96.69 180 LEU A N 1
ATOM 1400 C CA . LEU A 1 180 ? -10.324 9.638 -10.287 1.00 96.69 180 LEU A CA 1
ATOM 1401 C C . LEU A 1 180 ? -10.473 10.162 -8.851 1.00 96.69 180 LEU A C 1
ATOM 1403 O O . LEU A 1 180 ? -11.253 9.613 -8.078 1.00 96.69 180 LEU A O 1
ATOM 1407 N N . LYS A 1 181 ? -9.823 11.283 -8.509 1.00 96.00 181 LYS A N 1
ATOM 1408 C CA . LYS A 1 181 ? -10.026 11.951 -7.214 1.00 96.00 181 LYS A CA 1
ATOM 1409 C C . LYS A 1 181 ? -11.488 12.359 -7.010 1.00 96.00 181 LYS A C 1
ATOM 1411 O O . LYS A 1 181 ? -12.017 12.184 -5.916 1.00 96.00 181 LYS A O 1
ATOM 1416 N N . ASN A 1 182 ? -12.146 12.885 -8.041 1.00 96.88 182 ASN A N 1
ATOM 1417 C CA . ASN A 1 182 ? -13.558 13.256 -7.956 1.00 96.88 182 ASN A CA 1
ATOM 1418 C C . ASN A 1 182 ? -14.451 12.029 -7.731 1.00 96.88 182 ASN A C 1
ATOM 1420 O O . ASN A 1 182 ? -15.382 12.117 -6.938 1.00 96.88 182 ASN A O 1
ATOM 1424 N N . ILE A 1 183 ? -14.139 10.885 -8.350 1.00 97.38 183 ILE A N 1
ATOM 1425 C CA . ILE A 1 183 ? -14.844 9.618 -8.097 1.00 97.38 183 ILE A CA 1
ATOM 1426 C C . ILE A 1 183 ? -14.701 9.201 -6.628 1.00 97.38 183 ILE A C 1
ATOM 1428 O O . ILE A 1 183 ? -15.700 8.831 -6.011 1.00 97.38 183 ILE A O 1
ATOM 1432 N N . LEU A 1 184 ? -13.498 9.301 -6.049 1.00 96.31 184 LEU A N 1
ATOM 1433 C CA . LEU A 1 184 ? -13.284 9.014 -4.626 1.00 96.31 184 LEU A CA 1
ATOM 1434 C C . LEU A 1 184 ? -14.158 9.911 -3.740 1.00 96.31 184 LEU A C 1
ATOM 1436 O O . LEU A 1 184 ? -14.879 9.405 -2.885 1.00 96.31 184 LEU A O 1
ATOM 1440 N N . VAL A 1 185 ? -14.157 11.224 -3.991 1.00 96.06 185 VAL A N 1
ATOM 1441 C CA . VAL A 1 185 ? -14.971 12.195 -3.236 1.00 96.06 185 VAL A CA 1
ATOM 1442 C C . VAL A 1 185 ? -16.468 11.907 -3.378 1.00 96.06 185 VAL A C 1
ATOM 1444 O O . VAL A 1 185 ? -17.180 11.879 -2.380 1.00 96.06 185 VAL A O 1
ATOM 1447 N N . GLN A 1 186 ? -16.953 11.650 -4.595 1.00 97.62 186 GLN A N 1
ATOM 1448 C CA . GLN A 1 186 ? -18.367 11.353 -4.866 1.00 97.62 186 GLN A CA 1
ATOM 1449 C C . GLN A 1 186 ? -18.851 10.067 -4.192 1.00 97.62 186 GLN A C 1
ATOM 1451 O O . GLN A 1 186 ? -20.027 9.954 -3.863 1.00 97.62 186 GLN A O 1
ATOM 1456 N N . ASN A 1 187 ? -17.952 9.106 -3.982 1.00 97.12 187 ASN A N 1
ATOM 1457 C CA . ASN A 1 187 ? -18.247 7.864 -3.272 1.00 97.12 187 ASN A CA 1
ATOM 1458 C C . ASN A 1 187 ? -17.878 7.943 -1.786 1.00 97.12 187 ASN A C 1
ATOM 1460 O O . ASN A 1 187 ? -17.842 6.915 -1.123 1.00 97.12 187 ASN A O 1
ATOM 1464 N N . ASN A 1 188 ? -17.604 9.140 -1.261 1.00 95.69 188 ASN A N 1
ATOM 1465 C CA . ASN A 1 188 ? -17.245 9.372 0.135 1.00 95.69 188 ASN A CA 1
ATOM 1466 C C . ASN A 1 188 ? -16.054 8.516 0.612 1.00 95.69 188 ASN A C 1
ATOM 1468 O O . ASN A 1 188 ? -16.020 8.068 1.752 1.00 95.69 188 ASN A O 1
ATOM 1472 N N . TYR A 1 189 ? -15.093 8.272 -0.287 1.00 95.00 189 TYR A N 1
ATOM 1473 C CA . TYR A 1 189 ? -13.936 7.396 -0.074 1.00 95.00 189 TYR A CA 1
ATOM 1474 C C . TYR A 1 189 ? -14.306 5.955 0.320 1.00 95.00 189 TYR A C 1
ATOM 1476 O O . TYR A 1 189 ? -13.521 5.250 0.943 1.00 95.00 189 TYR A O 1
ATOM 1484 N N . ASP A 1 190 ? -15.486 5.486 -0.084 1.00 95.38 190 ASP A N 1
ATOM 1485 C CA . ASP A 1 190 ? -15.915 4.108 0.122 1.00 95.38 190 ASP A CA 1
ATOM 1486 C C . ASP A 1 190 ? -15.179 3.166 -0.850 1.00 95.38 190 ASP A C 1
ATOM 1488 O O . ASP A 1 190 ? -15.502 3.091 -2.044 1.00 95.38 190 ASP A O 1
ATOM 1492 N N . ARG A 1 191 ? -14.168 2.452 -0.336 1.00 95.56 191 ARG A N 1
ATOM 1493 C CA . ARG A 1 191 ? -13.271 1.586 -1.116 1.00 95.56 191 ARG A CA 1
ATOM 1494 C C . ARG A 1 191 ? -14.037 0.566 -1.960 1.00 95.56 191 ARG A C 1
ATOM 1496 O O . ARG A 1 191 ? -13.801 0.508 -3.169 1.00 95.56 191 ARG A O 1
ATOM 1503 N N . LYS A 1 192 ? -14.998 -0.168 -1.386 1.00 95.81 192 LYS A N 1
ATOM 1504 C CA . LYS A 1 192 ? -15.779 -1.194 -2.114 1.00 95.81 192 LYS A CA 1
ATOM 1505 C C . LYS A 1 192 ? -16.519 -0.627 -3.327 1.00 95.81 192 LYS A C 1
ATOM 1507 O O . LYS A 1 192 ? -16.699 -1.325 -4.322 1.00 95.81 192 LYS A O 1
ATOM 1512 N N . LYS A 1 193 ? -16.901 0.655 -3.303 1.00 96.62 193 LYS A N 1
ATOM 1513 C CA . LYS A 1 193 ? -17.563 1.312 -4.442 1.00 96.62 193 LYS A CA 1
ATOM 1514 C C . LYS A 1 193 ? -16.593 1.732 -5.539 1.00 96.62 193 LYS A C 1
ATOM 1516 O O . LYS A 1 193 ? -17.005 1.827 -6.700 1.00 96.62 193 LYS A O 1
ATOM 1521 N N . VAL A 1 194 ? -15.337 2.013 -5.192 1.00 97.12 194 VAL A N 1
ATOM 1522 C CA . VAL A 1 194 ? -14.376 2.640 -6.111 1.00 97.12 194 VAL A CA 1
ATOM 1523 C C . VAL A 1 194 ? -13.384 1.668 -6.745 1.00 97.12 194 VAL A C 1
ATOM 1525 O O . VAL A 1 194 ? -12.866 1.982 -7.816 1.00 97.12 194 VAL A O 1
ATOM 1528 N N . ILE A 1 195 ? -13.170 0.478 -6.169 1.00 97.19 195 ILE A N 1
ATOM 1529 C CA . ILE A 1 195 ? -12.242 -0.527 -6.729 1.00 97.19 195 ILE A CA 1
ATOM 1530 C C . ILE A 1 195 ? -12.561 -0.920 -8.177 1.00 97.19 195 ILE A C 1
ATOM 1532 O O . ILE A 1 195 ? -11.658 -1.226 -8.944 1.00 97.19 195 ILE A O 1
ATOM 1536 N N . LYS A 1 196 ? -13.831 -0.840 -8.590 1.00 97.06 196 LYS A N 1
ATOM 1537 C CA . LYS A 1 196 ? -14.267 -1.164 -9.958 1.00 97.06 196 LYS A CA 1
ATOM 1538 C C . LYS A 1 196 ? -13.749 -0.201 -11.033 1.00 97.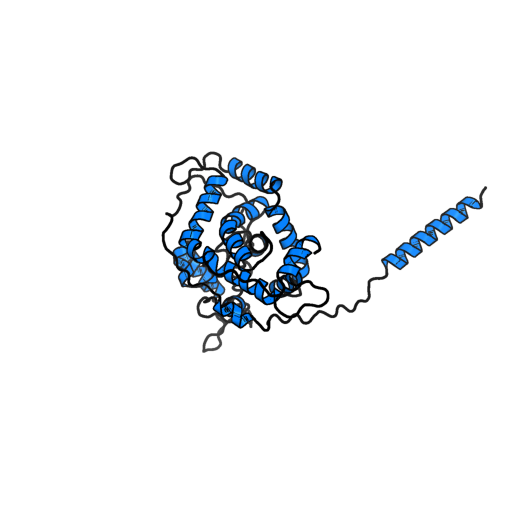06 196 LYS A C 1
ATOM 1540 O O . LYS A 1 196 ? -13.861 -0.504 -12.215 1.00 97.06 196 LYS A O 1
ATOM 1545 N N . TYR A 1 197 ? -13.264 0.981 -10.646 1.00 97.81 197 TYR A N 1
ATOM 1546 C CA . TYR A 1 197 ? -12.767 1.986 -11.591 1.00 97.81 197 TYR A CA 1
ATOM 1547 C C . TYR A 1 197 ? -11.260 1.884 -11.833 1.00 97.81 197 TYR A C 1
ATOM 1549 O O . TYR A 1 197 ? -10.785 2.382 -12.854 1.00 97.81 197 TYR A O 1
ATOM 1557 N N . ASP A 1 198 ? -10.509 1.315 -10.888 1.00 98.06 198 ASP A N 1
ATOM 1558 C CA . ASP A 1 198 ? -9.051 1.245 -10.934 1.00 98.06 198 ASP A CA 1
ATOM 1559 C C . ASP A 1 198 ? -8.534 0.183 -9.951 1.00 98.06 198 ASP A C 1
ATOM 1561 O O . ASP A 1 198 ? -8.712 0.319 -8.737 1.00 98.06 198 ASP A O 1
ATOM 1565 N N . ASP A 1 199 ? -7.841 -0.841 -10.457 1.00 98.31 199 ASP A N 1
ATOM 1566 C CA . ASP A 1 199 ? -7.335 -1.955 -9.644 1.00 98.31 199 ASP A CA 1
ATOM 1567 C C . ASP A 1 199 ? -6.318 -1.488 -8.592 1.00 98.31 199 ASP A C 1
ATOM 1569 O O . ASP A 1 199 ? -6.122 -2.162 -7.582 1.00 98.31 199 ASP A O 1
ATOM 1573 N N . ARG A 1 200 ? -5.680 -0.318 -8.766 1.00 97.69 200 ARG A N 1
ATOM 1574 C CA . ARG A 1 200 ? -4.780 0.248 -7.744 1.00 97.69 200 ARG A CA 1
ATOM 1575 C C . ARG A 1 200 ? -5.521 0.633 -6.463 1.00 97.69 200 ARG A C 1
ATOM 1577 O O . ARG A 1 200 ? -4.888 0.791 -5.424 1.00 97.69 200 ARG A O 1
ATOM 1584 N N . LEU A 1 201 ? -6.842 0.805 -6.524 1.00 97.75 201 LEU A N 1
ATOM 1585 C CA . LEU A 1 201 ? -7.682 1.057 -5.354 1.00 97.75 201 LEU A CA 1
ATOM 1586 C C . LEU A 1 201 ? -8.085 -0.241 -4.644 1.00 97.75 201 LEU A C 1
ATOM 1588 O O . LEU A 1 201 ? -8.603 -0.183 -3.532 1.00 97.75 201 LEU A O 1
ATOM 1592 N N . HIS A 1 202 ? -7.837 -1.412 -5.231 1.00 98.31 202 HIS A N 1
ATOM 1593 C CA . HIS A 1 202 ? -7.993 -2.685 -4.540 1.00 98.31 202 HIS A CA 1
ATOM 1594 C C . HIS A 1 202 ? -6.738 -2.958 -3.692 1.00 98.31 202 HIS A C 1
ATOM 1596 O O . HIS A 1 202 ? -5.634 -2.976 -4.238 1.00 98.31 202 HIS A O 1
ATOM 1602 N N . PRO A 1 203 ? -6.862 -3.175 -2.368 1.00 98.19 203 PRO A N 1
ATOM 1603 C CA . PRO A 1 203 ? -5.709 -3.184 -1.469 1.00 98.19 203 PRO A CA 1
ATOM 1604 C C . PRO A 1 203 ? -4.766 -4.349 -1.789 1.00 98.19 203 PRO A C 1
ATOM 1606 O O . PRO A 1 203 ? -3.575 -4.128 -1.991 1.00 98.19 203 PRO A O 1
ATOM 1609 N N . ILE A 1 204 ? -5.313 -5.557 -1.970 1.00 98.69 204 ILE A N 1
ATOM 1610 C CA . ILE A 1 204 ? -4.513 -6.743 -2.302 1.00 98.69 204 ILE A CA 1
ATOM 1611 C C . ILE A 1 204 ? -3.899 -6.638 -3.703 1.00 98.69 204 ILE A C 1
ATOM 1613 O O . ILE A 1 204 ? -2.694 -6.797 -3.824 1.00 98.69 204 ILE A O 1
ATOM 1617 N N . LEU A 1 205 ? -4.661 -6.296 -4.754 1.00 98.69 205 LEU A N 1
ATOM 1618 C CA . LEU A 1 205 ? -4.098 -6.163 -6.108 1.00 98.69 205 LEU A CA 1
ATOM 1619 C C . LEU A 1 205 ? -2.994 -5.100 -6.196 1.00 98.69 205 LEU A C 1
ATOM 1621 O O . LEU A 1 205 ? -2.012 -5.300 -6.910 1.00 98.69 205 LEU A O 1
ATOM 1625 N N . ASN A 1 206 ? -3.126 -3.977 -5.479 1.00 98.44 206 ASN A N 1
ATOM 1626 C CA . ASN A 1 206 ? -2.086 -2.953 -5.461 1.00 98.44 206 ASN A CA 1
ATOM 1627 C C . ASN A 1 206 ? -0.800 -3.448 -4.787 1.00 98.44 206 ASN A C 1
ATOM 1629 O O . ASN A 1 206 ? 0.277 -3.281 -5.357 1.00 98.44 206 ASN A O 1
ATOM 1633 N N . ILE A 1 207 ? -0.916 -4.075 -3.614 1.00 98.69 207 ILE A N 1
ATOM 1634 C CA . ILE A 1 207 ? 0.230 -4.608 -2.865 1.00 98.69 207 ILE A CA 1
ATOM 1635 C C . ILE A 1 207 ? 0.861 -5.793 -3.622 1.00 98.69 207 ILE A C 1
ATOM 1637 O O . ILE A 1 207 ? 2.078 -5.825 -3.789 1.00 98.69 207 ILE A O 1
ATOM 1641 N N . ASP A 1 208 ? 0.062 -6.706 -4.180 1.00 98.62 208 ASP A N 1
ATOM 1642 C CA . ASP A 1 208 ? 0.524 -7.808 -5.038 1.00 98.62 208 ASP A CA 1
ATOM 1643 C C . ASP A 1 208 ? 1.309 -7.297 -6.253 1.00 98.62 208 ASP A C 1
ATOM 1645 O O . ASP A 1 208 ? 2.384 -7.814 -6.557 1.00 98.62 208 ASP A O 1
ATOM 1649 N N . ALA A 1 209 ? 0.830 -6.250 -6.933 1.00 98.06 209 ALA A N 1
ATOM 1650 C CA . ALA A 1 209 ? 1.557 -5.664 -8.057 1.00 98.06 209 ALA A CA 1
ATOM 1651 C C . ALA A 1 209 ? 2.924 -5.097 -7.641 1.00 98.06 209 ALA A C 1
ATOM 1653 O O . ALA A 1 209 ? 3.881 -5.187 -8.415 1.00 98.06 209 ALA A O 1
ATOM 1654 N N . VAL A 1 210 ? 3.045 -4.556 -6.423 1.00 97.75 210 VAL A N 1
ATOM 1655 C CA . VAL A 1 210 ? 4.337 -4.145 -5.852 1.00 97.75 210 VAL A CA 1
ATOM 1656 C C . VAL A 1 210 ? 5.215 -5.363 -5.577 1.00 97.75 210 VAL A C 1
ATOM 1658 O O . VAL A 1 210 ? 6.371 -5.361 -5.998 1.00 97.75 210 VAL A O 1
ATOM 1661 N N . GLY A 1 211 ? 4.674 -6.419 -4.964 1.00 97.19 211 GLY A N 1
ATOM 1662 C CA . GLY A 1 211 ? 5.398 -7.672 -4.728 1.00 97.19 211 GLY A CA 1
ATOM 1663 C C . GLY A 1 211 ? 5.968 -8.265 -6.019 1.00 97.19 211 GLY A C 1
ATOM 1664 O O . GLY A 1 211 ? 7.174 -8.496 -6.128 1.00 97.19 211 GLY A O 1
ATOM 1665 N N . ARG A 1 212 ? 5.132 -8.374 -7.058 1.00 95.88 212 ARG A N 1
ATOM 1666 C CA . ARG A 1 212 ? 5.533 -8.814 -8.405 1.00 95.88 212 ARG A CA 1
ATOM 1667 C C . ARG A 1 212 ? 6.582 -7.917 -9.040 1.00 95.88 212 ARG A C 1
ATOM 1669 O O . ARG A 1 212 ? 7.506 -8.413 -9.682 1.00 95.88 212 ARG A O 1
ATOM 1676 N N . MET A 1 213 ? 6.464 -6.605 -8.863 1.00 95.06 213 MET A N 1
ATOM 1677 C CA . MET A 1 213 ? 7.439 -5.647 -9.371 1.00 95.06 213 MET A CA 1
ATOM 1678 C C . MET A 1 213 ? 8.808 -5.807 -8.712 1.00 95.06 213 MET A C 1
ATOM 1680 O O . MET A 1 213 ? 9.814 -5.881 -9.420 1.00 95.06 213 MET A O 1
ATOM 1684 N N . ILE A 1 214 ? 8.856 -5.889 -7.383 1.00 95.00 214 ILE A N 1
ATOM 1685 C CA . ILE A 1 214 ? 10.107 -6.068 -6.641 1.00 95.00 214 ILE A CA 1
ATOM 1686 C C . ILE A 1 214 ? 10.747 -7.417 -6.986 1.00 95.00 214 ILE A C 1
ATOM 1688 O O . ILE A 1 214 ? 11.927 -7.447 -7.339 1.00 95.00 214 ILE A O 1
ATOM 1692 N N . ALA A 1 215 ? 9.965 -8.498 -6.994 1.00 93.56 215 ALA A N 1
ATOM 1693 C CA . ALA A 1 215 ? 10.419 -9.834 -7.378 1.00 93.56 215 ALA A CA 1
ATOM 1694 C C . ALA A 1 215 ? 10.993 -9.867 -8.807 1.00 93.56 215 ALA A C 1
ATOM 1696 O O . ALA A 1 215 ? 12.112 -10.330 -9.026 1.00 93.56 215 ALA A O 1
ATOM 1697 N N . SER A 1 216 ? 10.280 -9.277 -9.771 1.00 92.81 216 SER A N 1
ATOM 1698 C CA . SER A 1 216 ? 10.744 -9.111 -11.154 1.00 92.81 216 SER A CA 1
ATOM 1699 C C . SER A 1 216 ? 12.080 -8.372 -11.236 1.00 92.81 216 SER A C 1
ATOM 1701 O O . SER A 1 216 ? 12.988 -8.777 -11.967 1.00 92.81 216 SER A O 1
ATOM 1703 N N . TYR A 1 217 ? 12.236 -7.283 -10.480 1.00 91.62 217 TYR A N 1
ATOM 1704 C CA . TYR A 1 217 ? 13.482 -6.524 -10.456 1.00 91.62 217 TYR A CA 1
ATOM 1705 C C . TYR A 1 217 ? 14.631 -7.264 -9.769 1.00 91.62 217 TYR A C 1
ATOM 1707 O O . TYR A 1 217 ? 15.778 -7.098 -10.198 1.00 91.62 217 TYR A O 1
ATOM 1715 N N . MET A 1 218 ? 14.335 -8.087 -8.760 1.00 90.75 218 MET A N 1
ATOM 1716 C CA . MET A 1 218 ? 15.294 -9.001 -8.138 1.00 90.75 218 MET A CA 1
ATOM 1717 C C . MET A 1 218 ? 15.750 -10.099 -9.103 1.00 90.75 218 MET A C 1
ATOM 1719 O O . MET A 1 218 ? 16.907 -10.502 -9.023 1.00 90.75 218 MET A O 1
ATOM 1723 N N . ASP A 1 219 ? 14.921 -10.538 -10.044 1.00 89.19 219 ASP A N 1
ATOM 1724 C CA . ASP A 1 219 ? 15.305 -11.553 -11.037 1.00 89.19 219 ASP A CA 1
ATOM 1725 C C . ASP A 1 219 ? 15.957 -10.999 -12.301 1.00 89.19 219 ASP A C 1
ATOM 1727 O O . ASP A 1 219 ? 16.604 -11.733 -13.048 1.00 89.19 219 ASP A O 1
ATOM 1731 N N . GLY A 1 220 ? 15.835 -9.694 -12.530 1.00 87.19 220 GLY A N 1
ATOM 1732 C CA . GLY A 1 220 ? 16.489 -9.021 -13.642 1.00 87.19 220 GLY A CA 1
ATOM 1733 C C . GLY A 1 220 ? 18.000 -8.804 -13.461 1.00 87.19 220 GLY A C 1
ATOM 1734 O O . GLY A 1 220 ? 18.569 -9.072 -12.397 1.00 87.19 220 GLY A O 1
ATOM 1735 N N . PRO A 1 221 ? 18.655 -8.221 -14.487 1.00 87.44 221 PRO A N 1
ATOM 1736 C CA . PRO A 1 221 ? 20.065 -7.840 -14.428 1.00 87.44 221 PRO A CA 1
ATOM 1737 C C . PRO A 1 221 ? 20.369 -6.947 -13.224 1.00 87.44 221 PRO A C 1
ATOM 1739 O O . PRO A 1 221 ? 19.549 -6.097 -12.857 1.00 87.44 221 PRO A O 1
ATOM 1742 N N . ARG A 1 222 ? 21.548 -7.127 -12.625 1.00 87.19 222 ARG A N 1
ATOM 1743 C CA . ARG A 1 222 ? 22.010 -6.358 -11.462 1.00 87.19 222 ARG A CA 1
ATOM 1744 C C . ARG A 1 222 ? 22.471 -4.966 -11.867 1.00 87.19 222 ARG A C 1
ATOM 1746 O O . ARG A 1 222 ? 23.071 -4.797 -12.923 1.00 87.19 222 ARG A O 1
ATOM 1753 N N . ILE A 1 223 ? 22.237 -3.991 -10.993 1.00 86.25 223 ILE A N 1
ATOM 1754 C CA . ILE A 1 223 ? 22.998 -2.740 -11.028 1.00 86.25 223 ILE A CA 1
ATOM 1755 C C . ILE A 1 223 ? 24.358 -3.032 -10.392 1.00 86.25 223 ILE A C 1
ATOM 1757 O O . ILE A 1 223 ? 24.422 -3.667 -9.338 1.00 86.25 223 ILE A O 1
ATOM 1761 N N . GLU A 1 224 ? 25.437 -2.590 -11.032 1.00 83.94 224 GLU A N 1
ATOM 1762 C CA . GLU A 1 224 ? 26.797 -2.786 -10.529 1.00 83.94 224 GLU A CA 1
ATOM 1763 C C . GLU A 1 224 ? 26.929 -2.312 -9.068 1.00 83.94 224 GLU A C 1
ATOM 1765 O O . GLU A 1 224 ? 26.410 -1.262 -8.680 1.00 83.94 224 GLU A O 1
ATOM 1770 N N . GLY A 1 225 ? 27.565 -3.131 -8.225 1.00 83.31 225 GLY A N 1
ATOM 1771 C CA . GLY A 1 225 ? 27.734 -2.848 -6.794 1.00 83.31 225 GLY A CA 1
ATOM 1772 C C . GLY A 1 225 ? 26.456 -2.936 -5.942 1.00 83.31 225 GLY A C 1
ATOM 1773 O O . GLY A 1 225 ? 26.484 -2.578 -4.760 1.00 83.31 225 GLY A O 1
ATOM 1774 N N . CYS A 1 226 ? 25.331 -3.397 -6.501 1.00 84.81 226 CYS A N 1
ATOM 1775 C CA . CYS A 1 226 ? 24.075 -3.585 -5.774 1.00 84.81 226 CYS A CA 1
ATOM 1776 C C . CYS A 1 226 ? 23.653 -5.059 -5.737 1.00 84.81 226 CYS A C 1
ATOM 1778 O O . CYS A 1 226 ? 23.546 -5.720 -6.770 1.00 84.81 226 CYS A O 1
ATOM 1780 N N . GLY A 1 227 ? 23.300 -5.546 -4.543 1.00 87.50 227 GLY A N 1
ATOM 1781 C CA . GLY A 1 227 ? 22.586 -6.813 -4.387 1.00 87.50 227 GLY A CA 1
ATOM 1782 C C . GLY A 1 227 ? 21.194 -6.789 -5.045 1.00 87.50 227 GLY A C 1
ATOM 1783 O O . GLY A 1 227 ? 20.735 -5.733 -5.509 1.00 87.50 227 GLY A O 1
ATOM 1784 N N . PRO A 1 228 ? 20.485 -7.931 -5.087 1.00 89.81 228 PRO A N 1
ATOM 1785 C CA . PRO A 1 228 ? 19.211 -8.029 -5.794 1.00 89.81 228 PRO A CA 1
ATOM 1786 C C . PRO A 1 228 ? 18.131 -7.085 -5.261 1.00 89.81 228 PRO A C 1
ATOM 1788 O O . PRO A 1 228 ? 17.502 -6.371 -6.041 1.00 89.81 228 PRO A O 1
ATOM 1791 N N . LEU A 1 229 ? 17.968 -7.019 -3.937 1.00 91.44 229 LEU A N 1
ATOM 1792 C CA . LEU A 1 229 ? 16.974 -6.154 -3.306 1.00 91.44 229 LEU A CA 1
ATOM 1793 C C . LEU A 1 229 ? 17.285 -4.671 -3.540 1.00 91.44 229 LEU A C 1
ATOM 1795 O O . LEU A 1 229 ? 16.420 -3.913 -3.966 1.00 91.44 229 LEU A O 1
ATOM 1799 N N . ARG A 1 230 ? 18.544 -4.253 -3.356 1.00 90.19 230 ARG A N 1
ATOM 1800 C CA . ARG A 1 230 ? 18.971 -2.871 -3.639 1.00 90.19 230 ARG A CA 1
ATOM 1801 C C . ARG A 1 230 ? 18.767 -2.499 -5.107 1.00 90.19 230 ARG A C 1
ATOM 1803 O O . ARG A 1 230 ? 18.331 -1.386 -5.389 1.00 90.19 230 ARG A O 1
ATOM 1810 N N . THR A 1 231 ? 19.025 -3.432 -6.027 1.00 91.00 231 THR A N 1
ATOM 1811 C CA . THR A 1 231 ? 18.708 -3.260 -7.453 1.00 91.00 231 THR A CA 1
ATOM 1812 C C . THR A 1 231 ? 17.208 -3.021 -7.649 1.00 91.00 231 THR A C 1
ATOM 1814 O O . THR A 1 231 ? 16.827 -2.081 -8.350 1.00 91.00 231 THR A O 1
ATOM 1817 N N . ALA A 1 232 ? 16.358 -3.820 -7.001 1.00 93.00 232 ALA A N 1
ATOM 1818 C CA . ALA A 1 232 ? 14.909 -3.689 -7.093 1.00 93.00 232 ALA A CA 1
ATOM 1819 C C . ALA A 1 232 ? 14.382 -2.366 -6.539 1.00 93.00 232 ALA A C 1
ATOM 1821 O O . ALA A 1 232 ? 13.651 -1.661 -7.236 1.00 93.00 232 ALA A O 1
ATOM 1822 N N . ILE A 1 233 ? 14.826 -1.969 -5.348 1.00 94.31 233 ILE A N 1
ATOM 1823 C CA . ILE A 1 233 ? 14.442 -0.690 -4.744 1.00 94.31 233 ILE A CA 1
ATOM 1824 C C . ILE A 1 233 ? 14.977 0.495 -5.560 1.00 94.31 233 ILE A C 1
ATOM 1826 O O . ILE A 1 233 ? 14.280 1.494 -5.725 1.00 94.31 233 ILE A O 1
ATOM 1830 N N . CYS A 1 234 ? 16.176 0.392 -6.141 1.00 92.62 234 CYS A N 1
ATOM 1831 C CA . CYS A 1 234 ? 16.717 1.433 -7.019 1.00 92.62 234 CYS A CA 1
ATOM 1832 C C . CYS A 1 234 ? 15.890 1.604 -8.299 1.00 92.62 234 CYS A C 1
ATOM 1834 O O . CYS A 1 234 ? 15.611 2.735 -8.709 1.00 92.62 234 CYS A O 1
ATOM 1836 N N . ARG A 1 235 ? 15.429 0.503 -8.903 1.00 92.25 235 ARG A N 1
ATOM 1837 C CA . ARG A 1 235 ? 14.508 0.549 -10.050 1.00 92.25 235 ARG A CA 1
ATOM 1838 C C . ARG A 1 235 ? 13.147 1.129 -9.673 1.00 92.25 235 ARG A C 1
ATOM 1840 O O . ARG A 1 235 ? 12.647 1.981 -10.409 1.00 92.25 235 ARG A O 1
ATOM 1847 N N . TYR A 1 236 ? 12.602 0.713 -8.529 1.00 94.00 236 TYR A N 1
ATOM 1848 C CA . TYR A 1 236 ? 11.335 1.202 -7.985 1.00 94.00 236 TYR A CA 1
ATOM 1849 C C . TYR A 1 236 ? 11.369 2.722 -7.754 1.00 94.00 236 TYR A C 1
ATOM 1851 O O . TYR A 1 236 ? 10.639 3.470 -8.404 1.00 94.00 236 TYR A O 1
ATOM 1859 N N . ALA A 1 237 ? 12.284 3.195 -6.903 1.00 92.69 237 ALA A N 1
ATOM 1860 C CA . ALA A 1 237 ? 12.380 4.606 -6.519 1.00 92.69 237 ALA A CA 1
ATOM 1861 C C . ALA A 1 237 ? 12.932 5.491 -7.651 1.00 92.69 237 ALA A C 1
ATOM 1863 O O . ALA A 1 237 ? 12.728 6.707 -7.692 1.00 92.69 237 ALA A O 1
ATOM 1864 N N . GLY A 1 238 ? 13.653 4.879 -8.591 1.00 90.56 238 GLY A N 1
ATOM 1865 C CA . GLY A 1 238 ? 14.428 5.564 -9.609 1.00 90.56 238 GLY A CA 1
ATOM 1866 C C . GLY A 1 238 ? 15.744 6.128 -9.071 1.00 90.56 238 GLY A C 1
ATOM 1867 O O . GLY A 1 238 ? 15.894 6.474 -7.898 1.00 90.56 238 GLY A O 1
ATOM 1868 N N . ARG A 1 239 ? 16.702 6.294 -9.988 1.00 85.38 239 ARG A N 1
ATOM 1869 C CA . ARG A 1 239 ? 18.094 6.672 -9.686 1.00 85.38 239 ARG A CA 1
ATOM 1870 C C . ARG A 1 239 ? 18.266 7.909 -8.799 1.00 85.38 239 ARG A C 1
ATOM 1872 O O . ARG A 1 239 ? 19.242 8.001 -8.070 1.00 85.38 239 ARG A O 1
ATOM 1879 N N . TYR A 1 240 ? 17.357 8.877 -8.904 1.00 88.31 240 TYR A N 1
ATOM 1880 C CA . TYR A 1 240 ? 17.486 10.165 -8.223 1.00 88.31 240 TYR A CA 1
ATOM 1881 C C . TYR A 1 240 ? 17.032 10.115 -6.766 1.00 88.31 240 TYR A C 1
ATOM 1883 O O . TYR A 1 240 ? 17.604 10.811 -5.935 1.00 88.31 240 TYR A O 1
ATOM 1891 N N . ASN A 1 241 ? 16.037 9.280 -6.464 1.00 92.62 241 ASN A N 1
ATOM 1892 C CA . ASN A 1 241 ? 15.418 9.226 -5.141 1.00 92.62 241 ASN A CA 1
ATOM 1893 C C . ASN A 1 241 ? 15.882 8.010 -4.334 1.00 92.62 241 ASN A C 1
ATOM 1895 O O . ASN A 1 241 ? 15.720 8.000 -3.118 1.00 92.62 241 ASN A O 1
ATOM 1899 N N . TYR A 1 242 ? 16.495 7.016 -4.992 1.00 92.94 242 TYR A N 1
ATOM 1900 C CA . TYR A 1 242 ? 16.876 5.735 -4.395 1.00 92.94 242 TYR A CA 1
ATOM 1901 C C . TYR A 1 242 ? 17.583 5.855 -3.041 1.00 92.94 242 TYR A C 1
ATOM 1903 O O . TYR A 1 242 ? 17.186 5.183 -2.098 1.00 92.94 242 TYR A O 1
ATOM 1911 N N . ALA A 1 243 ? 18.613 6.697 -2.924 1.00 91.94 243 ALA A N 1
ATOM 1912 C CA . ALA A 1 243 ? 19.418 6.751 -1.704 1.00 91.94 243 ALA A CA 1
ATOM 1913 C C . ALA A 1 243 ? 18.610 7.206 -0.475 1.00 91.94 243 ALA A C 1
ATOM 1915 O O . ALA A 1 243 ? 18.740 6.600 0.588 1.00 91.94 243 ALA A O 1
ATOM 1916 N N . SER A 1 244 ? 17.768 8.241 -0.621 1.00 95.88 244 SER A N 1
ATOM 1917 C CA . SER A 1 244 ? 16.879 8.681 0.465 1.00 95.88 244 SER A CA 1
ATOM 1918 C C . SER A 1 244 ? 15.791 7.647 0.702 1.00 95.88 244 SER A C 1
ATOM 1920 O O . SER A 1 244 ? 15.666 7.144 1.810 1.00 95.88 244 SER A O 1
ATOM 1922 N N . TYR A 1 245 ? 15.106 7.233 -0.365 1.00 96.25 245 TYR A N 1
ATOM 1923 C CA . TYR A 1 245 ? 14.006 6.280 -0.284 1.00 96.25 245 TYR A CA 1
ATOM 1924 C C . TYR A 1 245 ? 14.411 4.986 0.428 1.00 96.25 245 TYR A C 1
ATOM 1926 O O . TYR A 1 245 ? 13.738 4.529 1.341 1.00 96.25 245 TYR A O 1
ATOM 1934 N N . TRP A 1 246 ? 15.565 4.413 0.075 1.00 94.50 246 TRP A N 1
ATOM 1935 C CA . TRP A 1 246 ? 16.044 3.186 0.706 1.00 94.50 246 TRP A CA 1
ATOM 1936 C C . TRP A 1 246 ? 16.448 3.380 2.170 1.00 94.50 246 TRP A C 1
ATOM 1938 O O . TRP A 1 246 ? 16.277 2.480 2.992 1.00 94.50 246 TRP A O 1
ATOM 1948 N N . LYS A 1 247 ? 16.981 4.553 2.528 1.00 95.19 247 LYS A N 1
ATOM 1949 C CA . LYS A 1 247 ? 17.241 4.895 3.930 1.00 95.19 247 LYS A CA 1
ATOM 1950 C C . LYS A 1 247 ? 15.932 4.952 4.722 1.00 95.19 247 LYS A C 1
ATOM 1952 O O . LYS A 1 247 ? 15.884 4.403 5.822 1.00 95.19 247 LYS A O 1
ATOM 1957 N N . ASP A 1 248 ? 14.905 5.578 4.161 1.00 96.88 248 ASP A N 1
ATOM 1958 C CA . ASP A 1 248 ? 13.619 5.783 4.823 1.00 96.88 248 ASP A CA 1
ATOM 1959 C C . ASP A 1 248 ? 12.829 4.468 4.936 1.00 96.88 248 ASP A C 1
ATOM 1961 O O . ASP A 1 248 ? 12.378 4.128 6.029 1.00 96.88 248 ASP A O 1
ATOM 1965 N N . VAL A 1 249 ? 12.806 3.640 3.883 1.00 96.94 249 VAL A N 1
ATOM 1966 C CA . VAL A 1 249 ? 12.237 2.280 3.926 1.00 96.94 249 VAL A CA 1
ATOM 1967 C C . VAL A 1 249 ? 12.925 1.422 4.987 1.00 96.94 249 VAL A C 1
ATOM 1969 O O . VAL A 1 249 ? 12.241 0.866 5.839 1.00 96.94 249 VAL A O 1
ATOM 1972 N N . ARG A 1 250 ? 14.265 1.361 5.035 1.00 95.38 250 ARG A N 1
ATOM 1973 C CA . ARG A 1 250 ? 14.968 0.588 6.082 1.00 95.38 250 ARG A CA 1
ATOM 1974 C C . ARG A 1 250 ? 14.672 1.097 7.489 1.00 95.38 250 ARG A C 1
ATOM 1976 O O . ARG A 1 250 ? 14.539 0.304 8.418 1.00 95.38 250 ARG A O 1
ATOM 1983 N N . ARG A 1 251 ? 14.588 2.418 7.669 1.00 96.81 251 ARG A N 1
ATOM 1984 C CA . ARG A 1 251 ? 14.194 3.017 8.950 1.00 96.81 251 ARG A CA 1
ATOM 1985 C C . ARG A 1 251 ? 12.784 2.568 9.336 1.00 96.81 251 ARG A C 1
ATOM 1987 O O . ARG A 1 251 ? 12.587 2.151 10.471 1.00 96.81 251 ARG A O 1
ATOM 1994 N N . ASN A 1 252 ? 11.838 2.616 8.401 1.00 97.94 252 ASN A N 1
ATOM 1995 C CA . ASN A 1 252 ? 10.453 2.215 8.630 1.00 97.94 252 ASN A CA 1
ATOM 1996 C C . ASN A 1 252 ? 10.347 0.706 8.925 1.00 97.94 252 ASN A C 1
ATOM 1998 O O . ASN A 1 252 ? 9.672 0.347 9.881 1.00 97.94 252 ASN A O 1
ATOM 2002 N N . MET A 1 253 ? 11.081 -0.164 8.214 1.00 96.75 253 MET A N 1
ATOM 2003 C CA . MET A 1 253 ? 11.158 -1.604 8.526 1.00 96.75 253 MET A CA 1
ATOM 2004 C C . MET A 1 253 ? 11.617 -1.843 9.971 1.00 96.75 253 MET A C 1
ATOM 2006 O O . MET A 1 253 ? 11.016 -2.641 10.687 1.00 96.75 253 MET A O 1
ATOM 2010 N N . LYS A 1 254 ? 12.649 -1.116 10.428 1.00 96.75 254 LYS A N 1
ATOM 2011 C CA . LYS A 1 254 ? 13.139 -1.205 11.815 1.00 96.75 254 LYS A CA 1
ATOM 2012 C C . LYS A 1 254 ? 12.097 -0.752 12.831 1.00 96.75 254 LYS A C 1
ATOM 2014 O O . LYS A 1 254 ? 11.938 -1.417 13.842 1.00 96.75 254 LYS A O 1
ATOM 2019 N N . LEU A 1 255 ? 11.395 0.352 12.568 1.00 97.50 255 LE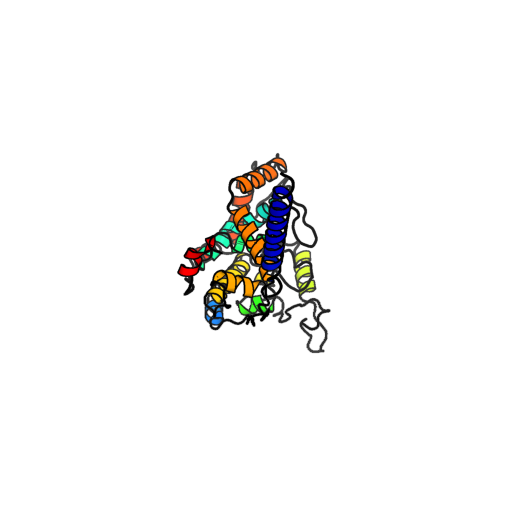U A N 1
ATOM 2020 C CA . LEU A 1 255 ? 10.331 0.841 13.452 1.00 97.50 255 LEU A CA 1
ATOM 2021 C C . LEU A 1 255 ? 9.181 -0.166 13.558 1.00 97.50 255 LEU A C 1
ATOM 2023 O O . LEU A 1 255 ? 8.749 -0.480 14.659 1.00 97.50 255 LEU A O 1
ATOM 2027 N N . LEU A 1 256 ? 8.722 -0.691 12.421 1.00 97.44 256 LEU A N 1
ATOM 2028 C CA . LEU A 1 256 ? 7.619 -1.655 12.345 1.00 97.44 256 LEU A CA 1
ATOM 2029 C C . LEU A 1 256 ? 7.975 -3.010 12.977 1.00 97.44 256 LEU A C 1
ATOM 2031 O O . LEU A 1 256 ? 7.090 -3.727 13.422 1.00 97.44 256 LEU A O 1
ATOM 2035 N N . SER A 1 257 ? 9.265 -3.340 13.057 1.00 96.75 257 SER A N 1
ATOM 2036 C CA . SER A 1 257 ? 9.758 -4.567 13.696 1.00 96.75 257 SER A CA 1
ATOM 2037 C C . SER A 1 257 ? 10.177 -4.370 15.160 1.00 96.75 257 SER A C 1
ATOM 2039 O O . SER A 1 257 ? 10.564 -5.338 15.811 1.00 96.75 257 SER A O 1
ATOM 2041 N N . ASP A 1 258 ? 10.157 -3.138 15.683 1.00 97.81 258 ASP A N 1
ATOM 2042 C CA . ASP A 1 258 ? 10.557 -2.837 17.060 1.00 97.81 258 ASP A CA 1
ATOM 2043 C C . ASP A 1 258 ? 9.340 -2.943 18.000 1.00 97.81 258 ASP A C 1
ATOM 2045 O O . ASP A 1 258 ? 8.478 -2.056 17.991 1.00 97.81 258 ASP A O 1
ATOM 2049 N N . PRO A 1 259 ? 9.265 -3.974 18.865 1.00 97.94 259 PRO A N 1
ATOM 2050 C CA . PRO A 1 259 ? 8.135 -4.147 19.776 1.00 97.94 259 PRO A CA 1
ATOM 2051 C C . PRO A 1 259 ? 8.002 -2.991 20.776 1.00 97.94 259 PRO A C 1
ATOM 2053 O O . PRO A 1 259 ? 6.891 -2.652 21.177 1.00 97.94 259 PRO A O 1
ATOM 2056 N N . ILE A 1 260 ? 9.104 -2.329 21.155 1.00 98.56 260 ILE A N 1
ATOM 2057 C CA . ILE A 1 260 ? 9.062 -1.163 22.050 1.00 98.56 260 ILE A CA 1
ATOM 2058 C C . ILE A 1 260 ? 8.436 0.028 21.323 1.00 98.56 260 ILE A C 1
ATOM 2060 O O . ILE A 1 260 ? 7.689 0.806 21.922 1.00 98.56 260 ILE A O 1
ATOM 2064 N N . PHE A 1 261 ? 8.743 0.206 20.038 1.00 98.50 261 PHE A N 1
ATOM 2065 C CA . PHE A 1 261 ? 8.109 1.239 19.228 1.00 98.50 261 PHE A CA 1
ATOM 2066 C C . PHE A 1 261 ? 6.623 0.946 19.015 1.00 98.50 261 PHE A C 1
ATOM 2068 O O . PHE A 1 261 ? 5.808 1.837 19.247 1.00 98.50 261 PHE A O 1
ATOM 2075 N N . MET A 1 262 ? 6.258 -0.287 18.659 1.00 98.62 262 MET A N 1
ATOM 2076 C CA . MET A 1 262 ? 4.855 -0.669 18.470 1.00 98.62 262 MET A CA 1
ATOM 2077 C C . MET A 1 262 ? 4.041 -0.542 19.760 1.00 98.62 262 MET A C 1
ATOM 2079 O O . MET A 1 262 ? 2.937 -0.003 19.720 1.00 98.62 262 MET A O 1
ATOM 2083 N N . LYS A 1 263 ? 4.626 -0.852 20.924 1.00 98.69 263 LYS A N 1
ATOM 2084 C CA . LYS A 1 263 ? 3.987 -0.577 22.218 1.00 98.69 263 LYS A CA 1
ATOM 2085 C C . LYS A 1 263 ? 3.701 0.916 22.432 1.00 98.69 263 LYS A C 1
ATOM 2087 O O . LYS A 1 263 ? 2.645 1.286 22.929 1.00 98.69 263 LYS A O 1
ATOM 2092 N N . LYS A 1 264 ? 4.588 1.814 21.985 1.00 98.75 264 LYS A N 1
ATOM 2093 C CA . LYS A 1 264 ? 4.319 3.268 22.028 1.00 98.75 264 LYS A CA 1
ATOM 2094 C C . LYS A 1 264 ? 3.191 3.687 21.085 1.00 98.75 264 LYS A C 1
ATOM 2096 O O . LYS A 1 264 ? 2.512 4.670 21.376 1.00 98.75 264 LYS A O 1
ATOM 2101 N N . VAL A 1 265 ? 3.020 3.005 19.949 1.00 98.69 265 VAL A N 1
ATOM 2102 C CA . VAL A 1 265 ? 1.898 3.247 19.025 1.00 98.69 265 VAL A CA 1
ATOM 2103 C C . VAL A 1 265 ? 0.586 2.865 19.704 1.00 98.69 265 VAL A C 1
ATOM 2105 O O . VAL A 1 265 ? -0.330 3.687 19.737 1.00 98.69 265 VAL A O 1
ATOM 2108 N N . GLU A 1 266 ? 0.540 1.670 20.290 1.00 98.75 266 GLU A N 1
ATOM 2109 C CA . GLU A 1 266 ? -0.589 1.146 21.062 1.00 98.75 266 GLU A CA 1
ATOM 2110 C C . GLU A 1 266 ? -0.962 2.090 22.217 1.00 98.75 266 GLU A C 1
ATOM 2112 O O . GLU A 1 266 ? -2.079 2.602 22.271 1.00 98.75 266 GLU A O 1
ATOM 2117 N N . ASP A 1 267 ? 0.000 2.430 23.081 1.00 98.75 267 ASP A N 1
ATOM 2118 C CA . ASP A 1 267 ? -0.224 3.308 24.235 1.00 98.75 267 ASP A CA 1
ATOM 2119 C C . ASP A 1 267 ? -0.729 4.697 23.808 1.00 98.75 267 ASP A C 1
ATOM 2121 O O . ASP A 1 267 ? -1.611 5.280 24.445 1.00 98.75 267 ASP A O 1
ATOM 2125 N N . ALA A 1 268 ? -0.187 5.250 22.716 1.00 98.62 268 ALA A N 1
ATOM 2126 C CA . ALA A 1 268 ? -0.631 6.533 22.181 1.00 98.62 268 ALA A CA 1
ATOM 2127 C C . ALA A 1 268 ? -2.052 6.462 21.607 1.00 98.62 268 ALA A C 1
ATOM 2129 O O . ALA A 1 268 ? -2.815 7.419 21.774 1.00 98.62 268 ALA A O 1
ATOM 2130 N N . PHE A 1 269 ? -2.406 5.358 20.942 1.00 98.75 269 PHE A N 1
ATOM 2131 C CA . PHE A 1 269 ? -3.751 5.123 20.430 1.00 98.75 269 PHE A CA 1
ATOM 2132 C C . PHE A 1 269 ? -4.753 4.982 21.574 1.00 98.75 269 PHE A C 1
ATOM 2134 O O . PHE A 1 269 ? -5.694 5.771 21.630 1.00 98.75 269 PHE A O 1
ATOM 2141 N N . ASN A 1 270 ? -4.511 4.082 22.529 1.00 98.69 270 ASN A N 1
ATOM 2142 C CA . ASN A 1 270 ? -5.402 3.841 23.668 1.00 98.69 270 ASN A CA 1
ATOM 2143 C C . ASN A 1 270 ? -5.594 5.113 24.505 1.00 98.69 270 ASN A C 1
ATOM 2145 O O . ASN A 1 270 ? -6.714 5.492 24.840 1.00 98.69 270 ASN A O 1
ATOM 2149 N N . LYS A 1 271 ? -4.518 5.875 24.746 1.00 98.56 271 LYS A N 1
ATOM 2150 C CA . LYS A 1 271 ? -4.607 7.174 25.433 1.00 98.56 271 LYS A CA 1
ATOM 2151 C C . LYS A 1 271 ? -5.469 8.196 24.686 1.00 98.56 271 LYS A C 1
ATOM 2153 O O . LYS A 1 271 ? -6.104 9.040 25.317 1.00 98.56 271 LYS A O 1
ATOM 2158 N N . ALA A 1 272 ? -5.452 8.184 23.354 1.00 98.31 272 ALA A N 1
ATOM 2159 C CA . ALA A 1 272 ? -6.292 9.064 22.546 1.00 98.31 272 ALA A CA 1
ATOM 2160 C C . ALA A 1 272 ? -7.757 8.598 22.479 1.00 98.31 272 ALA A C 1
ATOM 2162 O O . ALA A 1 272 ? -8.611 9.408 22.111 1.00 98.31 272 ALA A O 1
ATOM 2163 N N . ASN A 1 273 ? -8.024 7.344 22.852 1.00 98.44 273 ASN A N 1
ATOM 2164 C CA . ASN A 1 273 ? -9.274 6.619 22.647 1.00 98.44 273 ASN A CA 1
ATOM 2165 C C . ASN A 1 273 ? -9.777 5.912 23.926 1.00 98.44 273 ASN A C 1
ATOM 2167 O O . ASN A 1 273 ? -10.092 4.730 23.873 1.00 98.44 273 ASN A O 1
ATOM 2171 N N . PRO A 1 274 ? -9.895 6.597 25.080 1.00 98.31 274 PRO A N 1
ATOM 2172 C CA . PRO A 1 274 ? -10.248 5.940 26.345 1.00 98.31 274 PRO A CA 1
ATOM 2173 C C . PRO A 1 274 ? -11.688 5.400 26.410 1.00 98.31 274 PRO A C 1
ATOM 2175 O O . PRO A 1 274 ? -12.026 4.742 27.380 1.00 98.31 274 PRO A O 1
ATOM 2178 N N . ASN A 1 275 ? -12.540 5.728 25.432 1.00 98.31 275 ASN A N 1
ATOM 2179 C CA . ASN A 1 275 ? -13.942 5.300 25.356 1.00 98.31 275 ASN A CA 1
ATOM 2180 C C . ASN A 1 275 ? -14.283 4.803 23.938 1.00 98.31 275 ASN A C 1
ATOM 2182 O O . ASN A 1 275 ? -15.374 5.084 23.431 1.00 98.31 275 ASN A O 1
ATOM 2186 N N . LEU A 1 276 ? -13.310 4.204 23.243 1.00 98.62 276 LEU A N 1
ATOM 2187 C CA . LEU A 1 276 ? -13.545 3.624 21.923 1.00 98.62 276 LEU A CA 1
ATOM 2188 C C . LEU A 1 276 ? -14.562 2.497 22.048 1.00 98.62 276 LEU A C 1
ATOM 2190 O O . LEU A 1 276 ? -14.420 1.625 22.901 1.00 98.62 276 LEU A O 1
ATOM 2194 N N . ILE A 1 277 ? -15.566 2.529 21.179 1.00 98.56 277 ILE A N 1
ATOM 2195 C CA . ILE A 1 277 ? -16.514 1.436 21.014 1.00 98.56 277 ILE A CA 1
ATOM 2196 C C . ILE A 1 277 ? -16.370 0.906 19.593 1.00 98.56 277 ILE A C 1
ATOM 2198 O O . ILE A 1 277 ? -16.343 1.693 18.640 1.00 98.56 277 ILE A O 1
ATOM 2202 N N . VAL A 1 278 ? -16.277 -0.413 19.453 1.00 98.12 278 VAL A N 1
ATOM 2203 C CA . VAL A 1 278 ? -16.260 -1.098 18.161 1.00 98.12 278 VAL A CA 1
ATOM 2204 C C . VAL A 1 278 ? -17.377 -2.127 18.145 1.00 98.12 278 VAL A C 1
ATOM 2206 O O . VAL A 1 278 ? -17.428 -3.002 19.002 1.00 98.12 278 VAL A O 1
ATOM 2209 N N . ASN A 1 279 ? -18.302 -2.003 17.193 1.00 96.94 279 ASN A N 1
ATOM 2210 C CA . ASN A 1 279 ? -19.473 -2.882 17.073 1.00 96.94 279 ASN A CA 1
ATOM 2211 C C . ASN A 1 279 ? -20.288 -3.016 18.382 1.00 96.94 279 ASN A C 1
ATOM 2213 O O . ASN A 1 279 ? -20.837 -4.074 18.680 1.00 96.94 279 ASN A O 1
ATOM 2217 N N . GLY A 1 280 ? -20.363 -1.941 19.172 1.00 97.81 280 GLY A N 1
ATOM 2218 C CA . GLY A 1 280 ? -21.080 -1.909 20.451 1.00 97.81 280 GLY A CA 1
ATOM 2219 C C . GLY A 1 280 ? -20.287 -2.395 21.672 1.00 97.81 280 GLY A C 1
ATOM 2220 O O . GLY A 1 280 ? -20.803 -2.295 22.785 1.00 97.81 280 GLY A O 1
ATOM 2221 N N . GLU A 1 281 ? -19.048 -2.862 21.500 1.00 98.19 281 GLU A N 1
ATOM 2222 C CA . GLU A 1 281 ? -18.173 -3.333 22.582 1.00 98.19 281 GLU A CA 1
ATOM 2223 C C . GLU A 1 281 ? -17.041 -2.341 22.880 1.00 98.19 281 GLU A C 1
ATOM 2225 O O . GLU A 1 281 ? -16.616 -1.595 21.999 1.00 98.19 281 GLU A O 1
ATOM 2230 N N . GLU A 1 282 ? -16.544 -2.315 24.123 1.00 98.38 282 GLU A N 1
ATOM 2231 C CA . GLU A 1 282 ? -15.356 -1.527 24.476 1.00 98.38 282 GLU A CA 1
ATOM 2232 C C . GLU A 1 282 ? -14.149 -2.030 23.681 1.00 98.38 282 GLU A C 1
ATOM 2234 O O . GLU A 1 282 ? -13.835 -3.220 23.699 1.00 98.38 282 GLU A O 1
ATOM 2239 N N . GLY A 1 283 ? -13.495 -1.113 22.972 1.00 98.25 283 GLY A N 1
ATOM 2240 C CA . GLY A 1 283 ? -12.388 -1.429 22.086 1.00 98.25 283 GLY A CA 1
ATOM 2241 C C . GLY A 1 283 ? -11.091 -0.748 22.481 1.00 98.25 283 GLY A C 1
ATOM 2242 O O . GLY A 1 283 ? -11.057 0.297 23.130 1.00 98.25 283 GLY A O 1
ATOM 2243 N N . ASP A 1 284 ? -10.003 -1.327 22.001 1.00 98.56 284 ASP A N 1
ATOM 2244 C CA . ASP A 1 284 ? -8.643 -0.842 22.167 1.00 98.56 284 ASP A CA 1
ATOM 2245 C C . ASP A 1 284 ? -7.878 -0.922 20.835 1.00 98.56 284 ASP A C 1
ATOM 2247 O O . ASP A 1 284 ? -8.453 -1.097 19.754 1.00 98.56 284 ASP A O 1
ATOM 2251 N N . PHE A 1 285 ? -6.563 -0.724 20.896 1.00 98.62 285 PHE A N 1
ATOM 2252 C CA . PHE A 1 285 ? -5.676 -0.854 19.748 1.00 98.62 285 PHE A CA 1
ATOM 2253 C C . PHE A 1 285 ? -5.758 -2.233 19.084 1.00 98.62 285 PHE A C 1
ATOM 2255 O O . PHE A 1 285 ? -5.832 -2.287 17.856 1.00 98.62 285 PHE A O 1
ATOM 2262 N N . ASP A 1 286 ? -5.753 -3.320 19.857 1.00 98.62 286 ASP A N 1
ATOM 2263 C CA . ASP A 1 286 ? -5.711 -4.678 19.313 1.00 98.62 286 ASP A CA 1
ATOM 2264 C C . ASP A 1 286 ? -7.018 -5.000 18.588 1.00 98.62 286 ASP A C 1
ATOM 2266 O O . ASP A 1 286 ? -6.985 -5.418 17.429 1.00 98.62 286 ASP A O 1
ATOM 2270 N N . MET A 1 287 ? -8.166 -4.689 19.202 1.00 98.62 287 MET A N 1
ATOM 2271 C CA . MET A 1 287 ? -9.476 -4.842 18.560 1.00 98.62 287 MET A CA 1
ATOM 2272 C C . MET A 1 287 ? -9.584 -3.991 17.285 1.00 98.62 287 MET A C 1
ATOM 2274 O O . MET A 1 287 ? -10.077 -4.461 16.259 1.00 98.62 287 MET A O 1
ATOM 2278 N N . TYR A 1 288 ? -9.090 -2.747 17.308 1.00 98.56 288 TYR A N 1
ATOM 2279 C CA . TYR A 1 288 ? -9.074 -1.882 16.125 1.00 98.56 288 TYR A CA 1
ATOM 2280 C C . TYR A 1 288 ? -8.220 -2.456 14.983 1.00 98.56 288 TYR A C 1
ATOM 2282 O O . TYR A 1 288 ? -8.636 -2.402 13.817 1.00 98.56 288 TYR A O 1
ATOM 2290 N N . ILE A 1 289 ? -7.024 -2.971 15.290 1.00 98.56 289 ILE A N 1
ATOM 2291 C CA . ILE A 1 289 ? -6.130 -3.573 14.295 1.00 98.56 289 ILE A CA 1
ATOM 2292 C C . ILE A 1 289 ? -6.734 -4.857 13.738 1.00 98.56 289 ILE A C 1
ATOM 2294 O O . ILE A 1 289 ? -6.804 -4.975 12.515 1.00 98.56 289 ILE A O 1
ATOM 2298 N N . ASP A 1 290 ? -7.205 -5.761 14.595 1.00 98.56 290 ASP A N 1
ATOM 2299 C CA . ASP A 1 290 ? -7.789 -7.043 14.190 1.00 98.56 290 ASP A CA 1
ATOM 2300 C C . ASP A 1 290 ? -8.974 -6.831 13.244 1.00 98.56 290 ASP A C 1
ATOM 2302 O O . ASP A 1 290 ? -8.980 -7.313 12.112 1.00 98.56 290 ASP A O 1
ATOM 2306 N N . ILE A 1 291 ? -9.929 -5.984 13.632 1.00 98.12 291 ILE A N 1
ATOM 2307 C CA . ILE A 1 291 ? -11.091 -5.668 12.798 1.00 98.12 291 ILE A CA 1
ATOM 2308 C C . ILE A 1 291 ? -10.683 -4.993 11.485 1.00 98.12 291 ILE A C 1
ATOM 2310 O O . ILE A 1 291 ? -11.218 -5.328 10.425 1.00 98.12 291 ILE A O 1
ATOM 2314 N N . SER A 1 292 ? -9.718 -4.067 11.521 1.00 97.69 292 SER A N 1
ATOM 2315 C CA . SER A 1 292 ? -9.209 -3.422 10.304 1.00 97.69 292 SER A CA 1
ATOM 2316 C C . SER A 1 292 ? -8.564 -4.424 9.346 1.00 97.69 292 SER A C 1
ATOM 2318 O O . SER A 1 292 ? -8.743 -4.314 8.133 1.00 97.69 292 SER A O 1
ATOM 2320 N N . GLN A 1 293 ? -7.815 -5.389 9.878 1.00 98.44 293 GLN A N 1
ATOM 2321 C CA . GLN A 1 293 ? -7.167 -6.441 9.105 1.00 98.44 293 GLN A CA 1
ATOM 2322 C C . GLN A 1 293 ? -8.183 -7.466 8.587 1.00 98.44 293 GLN A C 1
ATOM 2324 O O . GLN A 1 293 ? -8.076 -7.886 7.433 1.00 98.44 293 GLN A O 1
ATOM 2329 N N . ASN A 1 294 ? -9.217 -7.799 9.364 1.00 98.25 294 ASN A N 1
ATOM 2330 C CA . ASN A 1 294 ? -10.291 -8.704 8.951 1.00 98.25 294 ASN A CA 1
ATOM 2331 C C . ASN A 1 294 ? -11.059 -8.183 7.726 1.00 98.25 294 ASN A C 1
ATOM 2333 O O . ASN A 1 294 ? -11.467 -8.958 6.861 1.00 98.25 294 ASN A O 1
ATOM 2337 N N . GLN A 1 295 ? -11.150 -6.860 7.550 1.00 98.12 295 GLN A N 1
ATOM 2338 C CA . GLN A 1 295 ? -11.707 -6.283 6.321 1.00 98.12 295 GLN A CA 1
ATOM 2339 C C . GLN A 1 295 ? -10.942 -6.690 5.052 1.00 98.12 295 GLN A C 1
ATOM 2341 O O . GLN A 1 295 ? -11.511 -6.629 3.966 1.00 98.12 295 GLN A O 1
ATOM 2346 N N . ALA A 1 296 ? -9.682 -7.133 5.134 1.00 98.38 296 ALA A N 1
ATOM 2347 C CA . ALA A 1 296 ? -8.941 -7.630 3.974 1.00 98.38 296 ALA A CA 1
ATOM 2348 C C . ALA A 1 296 ? -9.560 -8.900 3.366 1.00 98.38 296 ALA A C 1
ATOM 2350 O O . ALA A 1 296 ? -9.494 -9.079 2.148 1.00 98.38 296 ALA A O 1
ATOM 2351 N N . TYR A 1 297 ? -10.209 -9.748 4.171 1.00 98.56 297 TYR A N 1
ATOM 2352 C CA . TYR A 1 297 ? -10.907 -10.939 3.674 1.00 98.56 297 TYR A CA 1
ATOM 2353 C C . TYR A 1 297 ? -12.081 -10.577 2.767 1.00 98.56 297 TYR A C 1
ATOM 2355 O O . TYR A 1 297 ? -12.325 -11.280 1.790 1.00 98.56 297 TYR A O 1
ATOM 2363 N N . ASN A 1 298 ? -12.706 -9.412 2.973 1.00 98.62 298 ASN A N 1
ATOM 2364 C CA . ASN A 1 298 ? -13.719 -8.904 2.048 1.00 98.62 298 ASN A CA 1
ATOM 2365 C C . ASN A 1 298 ? -13.175 -8.634 0.639 1.00 98.62 298 ASN A C 1
ATOM 2367 O O . ASN A 1 298 ? -13.942 -8.489 -0.305 1.00 98.62 298 ASN A O 1
ATOM 2371 N N . TYR A 1 299 ? -11.854 -8.549 0.480 1.00 98.50 299 TYR A N 1
ATOM 2372 C CA . TYR A 1 299 ? -11.170 -8.332 -0.795 1.00 98.50 299 TYR A CA 1
ATOM 2373 C C . TYR A 1 299 ? -10.485 -9.601 -1.324 1.00 98.50 299 TYR A C 1
ATOM 2375 O O . TYR A 1 299 ? -9.712 -9.523 -2.278 1.00 98.50 299 TYR A O 1
ATOM 2383 N N . GLY A 1 300 ? -10.759 -10.756 -0.716 1.00 98.50 300 GLY A N 1
ATOM 2384 C CA . GLY A 1 300 ? -10.247 -12.051 -1.146 1.00 98.50 300 GLY A CA 1
ATOM 2385 C C . GLY A 1 300 ? -8.859 -12.401 -0.602 1.00 98.50 300 GLY A C 1
ATOM 2386 O O . GLY A 1 300 ? -8.009 -12.912 -1.335 1.00 98.50 300 GLY A O 1
ATOM 2387 N N . LEU A 1 301 ? -8.575 -12.054 0.662 1.00 98.62 301 LEU A N 1
ATOM 2388 C CA . LEU A 1 301 ? -7.297 -12.395 1.301 1.00 98.62 301 LEU A CA 1
ATOM 2389 C C . LEU A 1 301 ? -7.113 -13.912 1.457 1.00 98.62 301 LEU A C 1
ATOM 2391 O O . LEU A 1 301 ? -6.013 -14.402 1.222 1.00 98.62 301 LEU A O 1
ATOM 2395 N N . GLU A 1 302 ? -8.173 -14.653 1.785 1.00 98.44 302 GLU A N 1
ATOM 2396 C CA . GLU A 1 302 ? -8.117 -16.115 1.922 1.00 98.44 302 GLU A CA 1
ATOM 2397 C C . GLU A 1 302 ? -7.740 -16.775 0.588 1.00 98.44 302 GLU A C 1
ATOM 2399 O O . GLU A 1 302 ? -6.809 -17.578 0.505 1.00 98.44 302 GLU A O 1
ATOM 2404 N N . GLU A 1 303 ? -8.405 -16.381 -0.498 1.00 98.50 303 GLU A N 1
ATOM 2405 C CA . GLU A 1 303 ? -8.097 -16.848 -1.848 1.00 98.50 303 GLU A CA 1
ATOM 2406 C C . GLU A 1 303 ? -6.663 -16.496 -2.238 1.00 98.50 303 GLU A C 1
ATOM 2408 O O . GLU A 1 303 ? -5.996 -17.292 -2.897 1.00 98.50 303 GLU A O 1
ATOM 2413 N N . TYR A 1 304 ? -6.177 -15.324 -1.818 1.00 98.56 304 TYR A N 1
ATOM 2414 C CA . TYR A 1 304 ? -4.815 -14.883 -2.084 1.00 98.56 304 TYR A CA 1
ATOM 2415 C C . TYR A 1 304 ? -3.759 -15.711 -1.337 1.00 98.56 304 TYR A C 1
ATOM 2417 O O . TYR A 1 304 ? -2.762 -16.102 -1.946 1.00 98.56 304 TYR A O 1
ATOM 2425 N N . ILE A 1 305 ? -3.966 -15.992 -0.045 1.00 98.25 305 ILE A N 1
ATOM 2426 C CA . ILE A 1 305 ? -3.047 -16.791 0.788 1.00 98.25 305 ILE A CA 1
ATOM 2427 C C . ILE A 1 305 ? -2.881 -18.206 0.217 1.00 98.25 305 ILE A C 1
ATOM 2429 O O . ILE A 1 305 ? -1.788 -18.767 0.251 1.00 98.25 305 ILE A O 1
ATOM 2433 N N . ASN A 1 306 ? -3.943 -18.758 -0.371 1.00 97.81 306 ASN A N 1
ATOM 2434 C CA . ASN A 1 306 ? -3.939 -20.090 -0.976 1.00 97.81 306 ASN A CA 1
ATOM 2435 C C . ASN A 1 306 ? -3.286 -20.149 -2.373 1.00 97.81 306 ASN A C 1
ATOM 2437 O O . ASN A 1 306 ? -3.223 -21.219 -2.989 1.00 97.81 306 ASN A O 1
ATOM 2441 N N . LEU A 1 307 ? -2.790 -19.026 -2.906 1.00 97.00 307 LEU A N 1
ATOM 2442 C CA . LEU A 1 307 ? -2.085 -19.014 -4.187 1.00 97.00 307 LEU A CA 1
ATOM 2443 C C . LEU A 1 307 ? -0.691 -19.650 -4.077 1.00 97.00 307 LEU A C 1
ATOM 2445 O O . LEU A 1 307 ? -0.047 -19.593 -3.030 1.00 97.00 307 LEU A O 1
ATOM 2449 N N 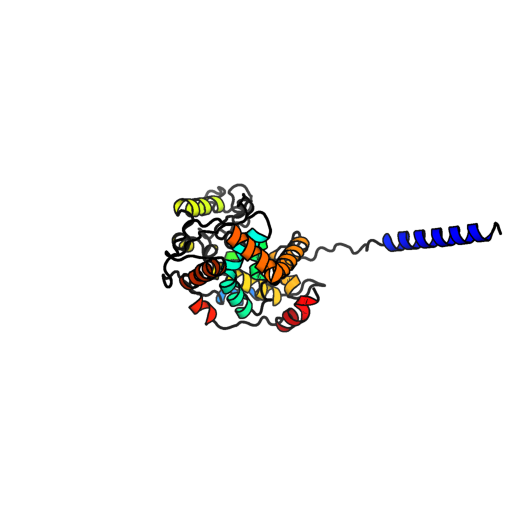. PRO A 1 308 ? -0.151 -20.192 -5.185 1.00 95.38 308 PRO A N 1
ATOM 2450 C CA . PRO A 1 308 ? 1.210 -20.703 -5.199 1.00 95.38 308 PRO A CA 1
ATOM 2451 C C . PRO A 1 308 ? 2.233 -19.629 -4.815 1.00 95.38 308 PRO A C 1
ATOM 2453 O O . PRO A 1 308 ? 2.203 -18.505 -5.340 1.00 95.38 308 PRO A O 1
ATOM 2456 N N . LYS A 1 309 ? 3.179 -20.016 -3.953 1.00 93.38 309 LYS A N 1
ATOM 2457 C CA . LYS A 1 309 ? 4.387 -19.236 -3.682 1.00 93.38 309 LYS A CA 1
ATOM 2458 C C . LYS A 1 309 ? 5.281 -19.206 -4.916 1.00 93.38 309 LYS A C 1
ATOM 2460 O O . LYS A 1 309 ? 5.366 -20.169 -5.679 1.00 93.38 309 LYS A O 1
ATOM 2465 N N . PHE A 1 310 ? 5.982 -18.100 -5.081 1.00 88.25 310 PHE A N 1
ATOM 2466 C CA . PHE A 1 310 ? 6.940 -17.863 -6.138 1.00 88.25 310 PHE A CA 1
ATOM 2467 C C . PHE A 1 310 ? 8.274 -17.457 -5.518 1.00 88.25 310 PHE A C 1
ATOM 2469 O O . PHE A 1 310 ? 8.368 -16.464 -4.802 1.00 88.25 310 PHE A O 1
ATOM 2476 N N . LEU A 1 311 ? 9.320 -18.214 -5.834 1.00 84.62 311 LEU A N 1
ATOM 2477 C CA . LEU A 1 311 ? 10.677 -17.915 -5.402 1.00 84.62 311 LEU A CA 1
ATOM 2478 C C . LEU A 1 311 ? 11.423 -17.253 -6.563 1.00 84.62 311 LEU A C 1
ATOM 2480 O O . LEU A 1 311 ? 11.734 -17.938 -7.541 1.00 84.62 311 LEU A O 1
ATOM 2484 N N . PRO A 1 312 ? 11.744 -15.948 -6.477 1.00 81.56 312 PRO A N 1
ATOM 2485 C CA . PRO A 1 312 ? 12.681 -15.338 -7.406 1.00 81.56 312 PRO A CA 1
ATOM 2486 C C . PRO A 1 312 ? 13.983 -16.147 -7.438 1.00 81.56 312 PRO A C 1
ATOM 2488 O O . PRO A 1 312 ? 14.457 -16.598 -6.388 1.00 81.56 312 PRO A O 1
ATOM 2491 N N . LYS A 1 313 ? 14.597 -16.303 -8.617 1.00 82.94 313 LYS A N 1
ATOM 2492 C CA . LYS A 1 313 ? 15.859 -17.053 -8.810 1.00 82.94 313 LYS A CA 1
ATOM 2493 C C . LYS A 1 313 ? 16.965 -16.641 -7.840 1.00 82.94 313 LYS A C 1
ATOM 2495 O O . LYS A 1 313 ? 17.861 -17.422 -7.557 1.00 82.94 313 LYS A O 1
ATOM 2500 N N . ASN A 1 314 ? 16.926 -15.401 -7.362 1.00 78.88 314 ASN A N 1
ATOM 2501 C CA . ASN A 1 314 ? 17.944 -14.834 -6.481 1.00 78.88 314 ASN A CA 1
ATOM 2502 C C . ASN A 1 314 ? 17.468 -14.630 -5.038 1.00 78.88 314 ASN A C 1
ATOM 2504 O O . ASN A 1 314 ? 18.079 -13.862 -4.295 1.00 78.88 314 ASN A O 1
ATOM 2508 N N . SER A 1 315 ? 16.355 -15.252 -4.658 1.00 74.19 315 SER A N 1
ATOM 2509 C CA . SER A 1 315 ? 15.702 -15.000 -3.374 1.00 74.19 315 SER A CA 1
ATOM 2510 C C . SER A 1 315 ? 16.518 -15.485 -2.170 1.00 74.19 315 SER A C 1
ATOM 2512 O O . SER A 1 315 ? 16.607 -14.760 -1.182 1.00 74.19 315 SER A O 1
ATOM 2514 N N . GLU A 1 316 ? 17.234 -16.609 -2.288 1.00 75.38 316 GLU A N 1
ATOM 2515 C CA . GLU A 1 316 ? 18.170 -17.086 -1.252 1.00 75.38 316 GLU A CA 1
ATOM 2516 C C . GLU A 1 316 ? 19.261 -16.053 -0.939 1.00 75.38 316 GLU A C 1
ATOM 2518 O O . GLU A 1 316 ? 19.553 -15.777 0.223 1.00 75.38 316 GLU A O 1
ATOM 2523 N N . ILE A 1 317 ? 19.813 -15.415 -1.978 1.00 76.94 317 ILE A N 1
ATOM 2524 C CA . ILE A 1 317 ? 20.831 -14.369 -1.822 1.00 76.94 317 ILE A CA 1
ATOM 2525 C C . ILE A 1 317 ? 20.235 -13.164 -1.091 1.00 76.94 317 ILE A C 1
ATOM 2527 O O . ILE A 1 317 ? 20.905 -12.584 -0.245 1.00 76.94 317 ILE A O 1
ATOM 2531 N N . VAL A 1 318 ? 18.990 -12.780 -1.398 1.00 73.62 318 VAL A N 1
ATOM 2532 C CA . VAL A 1 318 ? 18.335 -11.624 -0.763 1.00 73.62 318 VAL A CA 1
ATOM 2533 C C . VAL A 1 318 ? 18.131 -11.822 0.724 1.00 73.62 318 VAL A C 1
ATOM 2535 O O . VAL A 1 318 ? 18.492 -10.933 1.492 1.00 73.62 318 VAL A O 1
ATOM 2538 N N . LEU A 1 319 ? 17.580 -12.964 1.128 1.00 73.69 319 LEU A N 1
ATOM 2539 C CA . LEU A 1 319 ? 17.339 -13.224 2.543 1.00 73.69 319 LEU A CA 1
ATOM 2540 C C . LEU A 1 319 ? 18.646 -13.337 3.329 1.00 73.69 319 LEU A C 1
ATOM 2542 O O . LEU A 1 319 ? 18.731 -12.823 4.438 1.00 73.69 319 LEU A O 1
ATOM 2546 N N . ALA A 1 320 ? 19.683 -13.932 2.733 1.00 70.50 320 ALA A N 1
ATOM 2547 C CA . ALA A 1 320 ? 20.984 -14.096 3.377 1.00 70.50 320 ALA A CA 1
ATOM 2548 C C . ALA A 1 320 ? 21.747 -12.781 3.603 1.00 70.50 320 ALA A C 1
ATOM 2550 O O . ALA A 1 320 ? 22.723 -12.769 4.342 1.00 70.50 320 ALA A O 1
ATOM 2551 N N . THR A 1 321 ? 21.343 -11.690 2.951 1.00 66.25 321 THR A N 1
ATOM 2552 C CA . THR A 1 321 ? 22.107 -10.432 2.935 1.00 66.25 321 THR A CA 1
ATOM 2553 C C . THR A 1 321 ? 21.278 -9.224 3.352 1.00 66.25 321 THR A C 1
ATOM 2555 O O . THR A 1 321 ? 21.729 -8.088 3.242 1.00 66.25 321 THR A O 1
ATOM 2558 N N . ILE A 1 322 ? 20.063 -9.443 3.858 1.00 70.50 322 ILE A N 1
ATOM 2559 C CA . ILE A 1 322 ? 19.163 -8.366 4.274 1.00 70.50 322 ILE A CA 1
ATOM 2560 C C . ILE A 1 322 ? 19.791 -7.448 5.339 1.00 70.50 322 ILE A C 1
ATOM 2562 O O . ILE A 1 322 ? 19.626 -6.230 5.264 1.00 70.50 322 ILE A O 1
ATOM 2566 N N . ASP A 1 323 ? 20.555 -8.026 6.269 1.00 59.69 323 ASP A N 1
ATOM 2567 C CA . ASP A 1 323 ? 21.225 -7.317 7.365 1.00 59.69 323 ASP A CA 1
ATOM 2568 C C . ASP A 1 323 ? 22.571 -6.701 6.951 1.00 59.69 323 ASP A C 1
ATOM 2570 O O . ASP A 1 323 ? 23.047 -5.758 7.586 1.00 59.69 323 ASP A O 1
ATOM 2574 N N . ASP A 1 324 ? 23.157 -7.183 5.853 1.00 47.84 324 ASP A N 1
ATOM 2575 C CA . ASP A 1 324 ? 24.446 -6.724 5.328 1.00 47.84 324 ASP A CA 1
ATOM 2576 C C . ASP A 1 324 ? 24.337 -5.414 4.514 1.00 47.84 324 ASP A C 1
ATOM 2578 O O . ASP A 1 324 ? 25.350 -4.901 4.023 1.00 47.84 324 ASP A O 1
ATOM 2582 N N . PHE A 1 325 ? 23.128 -4.855 4.336 1.00 46.41 325 PHE A N 1
ATOM 2583 C CA . PHE A 1 325 ? 22.849 -3.804 3.341 1.00 46.41 325 PHE A CA 1
ATOM 2584 C C . PHE A 1 325 ? 22.281 -2.485 3.865 1.00 46.41 325 PHE A C 1
ATOM 2586 O O . PHE A 1 325 ? 21.138 -2.429 4.379 1.00 46.41 325 PHE A O 1
#

pLDDT: mean 89.28, std 14.53, range [34.5, 98.81]

Secondary structure (DSSP, 8-state):
--HHHHHHHHHHHHHHHHHHHHHT----------------TTHHHHHTT--------SSPPPPEES---SS-EETTEESSHHHHHHHHHTTHHHHHHHHHHTTPPTTHHHHHHHHHTTT-TTPPPTT-SS-BTTTTB-HHHHHHTT---GGG---SS-SSSSTTS-B-TTSPBP-HHHHHHHHHHHTTT-HHHHGGG-GGGSHHHHHHHHHHHHHHHHHSPPPTT--HHHHHHHHHH-TTTHHHHHHHHHHHHHHHT-HHHHHHHHHHHHHH-TT-EETTEE--HHHHHHHHHHGGGGGTHHHHHTSPP---TTHHHHHHTSTT-

Radius of gyration: 24.03 Å; Cα contacts (8 Å, |Δi|>4): 494; chains: 1; bounding box: 86×45×58 Å

Foldseek 3Di:
DVVVVVVVVVVVVVVVVVVVVVVPPPPPPPPPLFPQDLDFPCLVVQLVQQDDWAFDPPDDDKDKDQADQPFDQDLAAGPDLLSLLLLLLLCQLLLVLLCQQLLHDRCLLSLLLCVRHSNPAARAHSVLQQQGGSNRDFLCLLVSSNKDAAVSWPASGQQQPDPSHDADPVRGRHRVSVVLVVVCVVVVVPLNSNCVRTVSSQHNSVSNSLSSQLLSQLQGDADPPDHSNLSSQCSVLDSPCSVVSVVSSVVSSCLSPDVVNVVVSQVVSCVSRVQMDMNNHGDGSVNVSVSSNVVNVSGPSVVSSPDHGDYRPCSVVCVVCVVVD

Solvent-accessible surface area (backbone atoms only — not comparable to full-atom values): 17587 Å² total; per-residue (Å²): 127,76,69,63,60,58,54,54,53,52,51,53,52,51,51,52,50,50,52,52,57,62,70,61,62,66,74,83,64,73,82,73,72,74,84,79,71,77,76,46,92,56,42,70,66,47,28,75,65,59,77,91,68,56,81,48,88,76,53,81,84,82,48,70,43,68,74,48,81,55,46,58,76,55,76,83,29,44,48,57,72,52,24,13,47,60,43,25,56,38,44,42,70,58,38,52,48,32,23,59,31,35,55,46,63,84,48,49,63,44,14,39,20,36,69,62,22,20,33,39,59,84,52,60,42,68,85,41,37,37,22,31,18,42,63,40,45,31,32,45,61,36,42,63,41,59,35,56,40,53,90,69,41,70,15,69,30,12,50,38,74,50,91,50,18,36,60,46,97,88,66,46,59,33,37,61,29,58,53,53,51,49,53,37,60,76,50,71,65,40,55,89,77,49,28,86,57,21,34,38,55,28,68,59,61,32,51,41,36,48,38,43,49,43,36,36,35,31,58,26,82,72,44,88,98,37,58,44,59,57,29,15,48,31,54,73,58,29,87,88,42,20,72,62,52,54,51,51,31,54,51,38,31,51,47,77,68,29,66,72,54,47,49,52,32,39,53,52,36,35,71,58,21,84,68,20,28,44,76,89,36,88,38,49,49,66,55,51,41,51,55,50,37,50,53,46,47,20,48,34,43,65,67,54,65,72,47,82,69,43,76,39,90,48,31,70,61,40,70,75,39,58,88,80,107

Nearest PDB structures (foldseek):
  3ugo-assembly1_A  TM=2.094E-01  e=8.456E+00  Thermus aquaticus

Sequence (325 aa):
MKNKKNIVLLIIFAIIIIFMIIGSRKSNGENVKPEVDRITVHYKDYINMKPTLSYSNVYDEPEFDNLKMIGSVGKYGVYGDLGKALRTWRFENITSAVEDRYNLPCHLILAMIMEETNGVDLLPNGSGDGGYGLCHMQPPVASQFGLSVYKDCKGMVCNGKDKRSCKSRDGQSLNHAAELKNILVQNNYDRKKVIKYDDRLHPILNIDAVGRMIASYMDGPRIEGCGPLRTAICRYAGRYNYASYWKDVRRNMKLLSDPIFMKKVEDAFNKANPNLIVNGEEGDFDMYIDISQNQAYNYGLEEYINLPKFLPKNSEIVLATIDDF